Protein AF-X1JW24-F1 (afdb_monomer)

Secondary structure (DSSP, 8-state):
--HHHHTT-SEEEEE--SSPPPHHHHHHHHHHHHTT-EEEEE---GGGS-HHHHHHHHHHTT--EEEEEEEEEEEEE-SSSEEEE-EEE------GGGTT---EEESEEEEEEE-TTEEEEEEETTEEEEEEE-TTGGGT-----SSTTPPP------BTTB--HHHHHHHHHHHHHTS--SEEEE----SSSS--HHHHHHHHHHHTTTPEEEE---S-TTSTT----

Organism: NCBI:txid412755

pLDDT: mean 78.78, std 12.73, range [40.12, 95.06]

Mean predicted aligned error: 13.14 Å

Foldseek 3Di:
DDLVVLVVDQEDEAEQCQDADDPRRLVSVLVSVVVNRYYHYDFFQVVSHPQVRVQVSCVSNVQQKHWDNAKDWDWDDPPVGTDTDKDKDQDWDCAQQCPVPRMDIDGMGTFMDGDDQKAQTDDDPNTRPDIDHDPCVVPPDGDDDVPGPDYDDDQDQDDPVDGDPVSVLVSLCCCVPPVVAQEAEEEFDAQALDDDPSNVVSVCVRVVVNRHYHYDQDDQDDDPSGHGD

Radius of gyration: 18.33 Å; Cα contacts (8 Å, |Δi|>4): 383; chains: 1; bounding box: 41×47×50 Å

Structure (mmCIF, N/CA/C/O backbone):
data_AF-X1JW24-F1
#
_entry.id   AF-X1JW24-F1
#
loop_
_atom_site.group_PDB
_atom_site.id
_atom_site.type_symbol
_atom_site.label_atom_id
_atom_site.label_alt_id
_atom_site.label_comp_id
_atom_site.label_asym_id
_atom_site.label_entity_id
_atom_site.label_seq_id
_atom_site.pdbx_PDB_ins_code
_atom_site.Cartn_x
_atom_site.Cartn_y
_atom_site.Cartn_z
_atom_site.occupancy
_atom_site.B_iso_or_equiv
_atom_site.auth_seq_id
_atom_site.auth_comp_id
_atom_site.auth_asym_id
_atom_site.auth_atom_id
_atom_site.pdbx_PDB_model_num
ATOM 1 N N . MET A 1 1 ? 1.926 16.631 9.689 1.00 58.41 1 MET A N 1
ATOM 2 C CA . MET A 1 1 ? 0.539 16.220 10.063 1.00 58.41 1 MET A CA 1
ATOM 3 C C . MET A 1 1 ? 0.278 16.507 11.551 1.00 58.41 1 MET A C 1
ATOM 5 O O . MET A 1 1 ? 1.236 16.403 12.300 1.00 58.41 1 MET A O 1
ATOM 9 N N . THR A 1 2 ? -0.927 16.905 11.999 1.00 65.69 2 THR A N 1
ATOM 10 C CA . THR A 1 2 ? -1.212 17.270 13.416 1.00 65.69 2 THR A CA 1
ATOM 11 C C . THR A 1 2 ? -1.969 16.174 14.177 1.00 65.69 2 THR A C 1
ATOM 13 O O . THR A 1 2 ? -2.782 15.466 13.587 1.00 65.69 2 THR A O 1
ATOM 16 N N . GLU A 1 3 ? -1.746 16.068 15.489 1.00 62.19 3 GLU A N 1
ATOM 17 C CA . GLU A 1 3 ? -2.383 15.079 16.381 1.00 62.19 3 GLU A CA 1
ATOM 18 C C . GLU A 1 3 ? -3.922 15.148 16.364 1.00 62.19 3 GLU A C 1
ATOM 20 O O . GLU A 1 3 ? -4.590 14.127 16.233 1.00 62.19 3 GLU A O 1
ATOM 25 N N . GLU A 1 4 ? -4.494 16.358 16.378 1.00 57.34 4 GLU A N 1
ATOM 26 C CA . GLU A 1 4 ? -5.951 16.569 16.333 1.00 57.34 4 GLU A CA 1
ATOM 27 C C . GLU A 1 4 ? -6.597 16.014 15.054 1.00 57.34 4 GLU A C 1
ATOM 29 O O . GLU A 1 4 ? -7.729 15.535 15.082 1.00 57.34 4 GLU A O 1
ATOM 34 N N . ARG A 1 5 ? -5.870 16.044 13.929 1.00 56.88 5 ARG A N 1
ATOM 35 C CA . ARG A 1 5 ? -6.343 15.437 12.680 1.00 56.88 5 ARG A CA 1
ATOM 36 C C . ARG A 1 5 ? -6.221 13.920 12.727 1.00 56.88 5 ARG A C 1
ATOM 38 O O . ARG A 1 5 ? -7.128 13.244 12.269 1.00 56.88 5 ARG A O 1
ATOM 45 N N . LEU A 1 6 ? -5.136 13.391 13.288 1.00 53.50 6 LEU A N 1
ATOM 46 C CA . LEU A 1 6 ? -4.893 11.949 13.377 1.00 53.50 6 LEU A CA 1
ATOM 47 C C . LEU A 1 6 ? -5.912 11.221 14.252 1.00 53.50 6 LEU A C 1
ATOM 49 O O . LEU A 1 6 ? -6.362 10.143 13.881 1.00 53.50 6 LEU A O 1
ATOM 53 N N . ALA A 1 7 ? -6.338 11.835 15.356 1.00 62.06 7 ALA A N 1
ATOM 54 C CA . ALA A 1 7 ? -7.340 11.264 16.255 1.00 62.06 7 ALA A CA 1
ATOM 55 C C . ALA A 1 7 ? -8.713 11.011 15.594 1.00 62.06 7 ALA A C 1
ATOM 57 O O . ALA A 1 7 ? -9.556 10.336 16.177 1.00 62.06 7 ALA A O 1
ATOM 58 N N . GLN A 1 8 ? -8.958 11.557 14.397 1.00 62.19 8 GLN A N 1
ATOM 59 C CA . GLN A 1 8 ? -10.200 11.362 13.644 1.00 62.19 8 GLN A CA 1
ATOM 60 C C . GLN A 1 8 ? -10.155 10.158 12.692 1.00 62.19 8 GLN A C 1
ATOM 62 O O . GLN A 1 8 ? -11.170 9.862 12.065 1.00 62.19 8 GLN A O 1
ATOM 67 N N . TYR A 1 9 ? -9.004 9.493 12.543 1.00 58.16 9 TYR A N 1
ATOM 68 C CA . TYR A 1 9 ? -8.805 8.436 11.552 1.00 58.16 9 TYR A CA 1
ATOM 69 C C . TYR A 1 9 ? -8.467 7.095 12.199 1.00 58.16 9 TYR A C 1
ATOM 71 O O . TYR A 1 9 ? -7.570 6.999 13.029 1.00 58.16 9 TYR A O 1
ATOM 79 N N . ASP A 1 10 ? -9.105 6.021 11.741 1.00 57.56 10 ASP A N 1
ATOM 80 C CA . ASP A 1 10 ? -8.791 4.666 12.208 1.00 57.56 10 ASP A CA 1
ATOM 81 C C . ASP A 1 10 ? -7.524 4.085 11.544 1.00 57.56 10 ASP A C 1
ATOM 83 O O . ASP A 1 10 ? -6.892 3.184 12.105 1.00 57.56 10 ASP A O 1
ATOM 87 N N . LEU A 1 11 ? -7.170 4.584 10.344 1.00 70.00 11 LEU A N 1
ATOM 88 C CA . LEU A 1 11 ? -6.002 4.183 9.546 1.00 70.00 11 LEU A CA 1
ATOM 89 C C . LEU A 1 11 ? -5.223 5.409 9.080 1.00 70.00 11 LEU A C 1
ATOM 91 O O . LEU A 1 11 ? -5.793 6.305 8.454 1.00 70.00 11 LEU A O 1
ATOM 95 N N . VAL A 1 12 ? -3.906 5.367 9.230 1.00 72.38 12 VAL A N 1
ATOM 96 C CA . VAL A 1 12 ? -2.991 6.204 8.455 1.00 72.38 12 VAL A CA 1
ATOM 97 C C . VAL A 1 12 ? -2.281 5.329 7.438 1.00 72.38 12 VAL A C 1
ATOM 99 O O . VAL A 1 12 ? -1.644 4.334 7.783 1.00 72.38 12 VAL A O 1
ATOM 102 N N . VAL A 1 13 ? -2.381 5.714 6.168 1.00 78.38 13 VAL A N 1
ATOM 103 C CA . VAL A 1 13 ? -1.674 5.033 5.087 1.00 78.38 13 VAL A CA 1
ATOM 104 C C . VAL A 1 13 ? -0.393 5.802 4.778 1.00 78.38 13 VAL A C 1
ATOM 106 O O . VAL A 1 13 ? -0.439 6.938 4.314 1.00 78.38 13 VAL A O 1
ATOM 109 N N . LEU A 1 14 ? 0.750 5.183 5.056 1.00 79.56 14 LEU A N 1
ATOM 110 C CA . LEU A 1 14 ? 2.073 5.699 4.734 1.00 79.56 14 LEU A CA 1
ATOM 111 C C . LEU A 1 14 ? 2.433 5.202 3.335 1.00 79.56 14 LEU A C 1
ATOM 113 O O . LEU A 1 14 ? 2.653 4.008 3.132 1.00 79.56 14 LEU A O 1
ATOM 117 N N . GLN A 1 15 ? 2.467 6.101 2.359 1.00 68.06 15 GLN A N 1
ATOM 118 C CA . GLN A 1 15 ? 2.794 5.740 0.983 1.00 68.06 15 GLN A CA 1
ATOM 119 C C . GLN A 1 15 ? 3.960 6.569 0.482 1.00 68.06 15 GLN A C 1
ATOM 121 O O . GLN A 1 15 ? 3.946 7.791 0.604 1.00 68.06 15 GLN A O 1
ATOM 126 N N . ASN A 1 16 ? 4.945 5.872 -0.079 1.00 65.94 16 ASN A N 1
ATOM 127 C CA . ASN A 1 16 ? 6.057 6.422 -0.846 1.00 65.94 16 ASN A CA 1
ATOM 128 C C . ASN A 1 16 ? 6.617 7.775 -0.346 1.00 65.94 16 ASN A C 1
ATOM 130 O O . ASN A 1 16 ? 6.578 8.757 -1.089 1.00 65.94 16 ASN A O 1
ATOM 134 N N . PRO A 1 17 ? 7.099 7.891 0.908 1.00 63.84 17 PRO A N 1
ATOM 135 C CA . PRO A 1 17 ? 7.685 9.142 1.358 1.00 63.84 17 PRO A CA 1
ATOM 136 C C . PRO A 1 17 ? 9.024 9.355 0.642 1.00 63.84 17 PRO A C 1
ATOM 138 O O . PRO A 1 17 ? 10.026 8.700 0.929 1.00 63.84 17 PRO A O 1
ATOM 141 N N . ILE A 1 18 ? 9.012 10.282 -0.315 1.00 63.66 18 ILE A N 1
ATOM 142 C CA . ILE A 1 18 ? 10.200 10.738 -1.052 1.00 63.66 18 ILE A CA 1
ATOM 143 C C . ILE A 1 18 ? 10.971 11.778 -0.218 1.00 63.66 18 ILE A C 1
ATOM 145 O O . ILE A 1 18 ? 12.179 11.949 -0.368 1.00 63.66 18 ILE A O 1
ATOM 149 N N . LEU A 1 19 ? 10.275 12.459 0.699 1.00 70.31 19 LEU A N 1
ATOM 150 C CA . LEU A 1 19 ? 10.849 13.392 1.664 1.00 70.31 19 LEU A CA 1
ATOM 151 C C . LEU A 1 19 ? 10.795 12.802 3.078 1.00 70.31 19 LEU A C 1
ATOM 153 O O . LEU A 1 19 ? 9.830 12.107 3.403 1.00 70.31 19 LEU A O 1
ATOM 157 N N . PRO A 1 20 ? 11.796 13.096 3.926 1.00 80.44 20 PRO A N 1
ATOM 158 C CA . PRO A 1 20 ? 11.809 12.615 5.297 1.00 80.44 20 PRO A CA 1
ATOM 159 C C . PRO A 1 20 ? 10.694 13.273 6.117 1.00 80.44 20 PRO A C 1
ATOM 161 O O . PRO A 1 20 ? 10.476 14.485 6.031 1.00 80.44 20 PRO A O 1
ATOM 164 N N . TYR A 1 21 ? 10.028 12.488 6.960 1.00 83.94 21 TYR A N 1
ATOM 165 C CA . TYR A 1 21 ? 9.152 13.016 7.995 1.00 83.94 21 TYR A CA 1
ATOM 166 C C . TYR A 1 21 ? 9.977 13.799 9.012 1.00 83.94 21 TYR A C 1
ATOM 168 O O . TYR A 1 21 ? 11.085 13.414 9.397 1.00 83.94 21 TYR A O 1
ATOM 176 N N . ASN A 1 22 ? 9.416 14.909 9.475 1.00 84.44 22 ASN A N 1
ATOM 177 C CA . ASN A 1 22 ? 10.070 15.718 10.494 1.00 84.44 22 ASN A CA 1
ATOM 178 C C . ASN A 1 22 ? 9.828 15.148 11.913 1.00 84.44 22 ASN A C 1
ATOM 180 O O . ASN A 1 22 ? 8.913 14.346 12.121 1.00 84.44 22 ASN A O 1
ATOM 184 N N . PRO A 1 23 ? 10.581 15.597 12.936 1.00 87.12 23 PRO A N 1
ATOM 185 C CA . PRO A 1 23 ? 10.434 15.082 14.300 1.00 87.12 23 PRO A CA 1
ATOM 186 C C . PRO A 1 23 ? 9.034 15.251 14.910 1.00 87.12 23 PRO A C 1
ATOM 188 O O . PRO A 1 23 ? 8.631 14.467 15.767 1.00 87.12 23 PRO A O 1
ATOM 191 N N . LEU A 1 24 ? 8.269 16.269 14.500 1.00 82.75 24 LEU A N 1
ATOM 192 C CA . LEU A 1 24 ? 6.891 16.439 14.967 1.00 82.75 24 LEU A CA 1
ATOM 193 C C . LEU A 1 24 ? 5.972 15.367 14.366 1.00 82.75 24 LEU A C 1
ATOM 195 O O . LEU A 1 24 ? 5.087 14.865 15.050 1.00 82.75 24 LEU A O 1
ATOM 199 N N . GLU A 1 25 ? 6.193 14.985 13.111 1.00 84.44 25 GLU A N 1
ATOM 200 C CA . GLU A 1 25 ? 5.448 13.908 12.454 1.00 84.44 25 GLU A CA 1
ATOM 201 C C . GLU A 1 25 ? 5.754 12.545 13.062 1.00 84.44 25 GLU A C 1
ATOM 203 O O . GLU A 1 25 ? 4.817 11.791 13.309 1.00 84.44 25 GLU A O 1
ATOM 208 N N . PHE A 1 26 ? 7.017 12.279 13.403 1.00 86.00 26 PHE A N 1
ATOM 209 C CA . PHE A 1 26 ? 7.409 11.096 14.175 1.00 86.00 26 PHE A CA 1
ATOM 210 C C . PHE A 1 26 ? 6.633 10.998 15.493 1.00 86.00 26 PHE A C 1
ATOM 212 O O . PHE A 1 26 ? 5.999 9.981 15.766 1.00 86.00 26 PHE A O 1
ATOM 219 N N . ASN A 1 27 ? 6.628 12.075 16.287 1.00 86.38 27 ASN A N 1
ATOM 220 C CA . ASN A 1 27 ? 5.904 12.112 17.560 1.00 86.38 27 ASN A CA 1
ATOM 221 C C . ASN A 1 27 ? 4.395 11.913 17.372 1.00 86.38 27 ASN A C 1
ATOM 223 O O . ASN A 1 27 ? 3.779 11.141 18.100 1.00 86.38 27 ASN A O 1
ATOM 227 N N . ASN A 1 28 ? 3.801 12.569 16.375 1.00 84.19 28 ASN A N 1
ATOM 228 C CA . ASN A 1 28 ? 2.365 12.471 16.129 1.00 84.19 28 ASN A CA 1
ATOM 229 C C . ASN A 1 28 ? 1.953 11.069 15.661 1.00 84.19 28 ASN A C 1
ATOM 231 O O . ASN A 1 28 ? 0.919 10.571 16.096 1.00 84.19 28 ASN A O 1
ATOM 235 N N . LEU A 1 29 ? 2.753 10.420 14.809 1.00 85.31 29 LEU A N 1
ATOM 236 C CA . LEU A 1 29 ? 2.505 9.048 14.357 1.00 85.31 29 LEU A CA 1
ATOM 237 C C . LEU A 1 29 ? 2.708 8.031 15.481 1.00 85.31 29 LEU A C 1
ATOM 239 O O . LEU A 1 29 ? 1.911 7.104 15.603 1.00 85.31 29 LEU A O 1
ATOM 243 N N . LYS A 1 30 ? 3.720 8.232 16.333 1.00 85.56 30 LYS A N 1
ATOM 244 C CA . LYS A 1 30 ? 3.935 7.409 17.525 1.00 85.56 30 LYS A CA 1
ATOM 245 C C . LYS A 1 30 ? 2.764 7.523 18.496 1.00 85.56 30 LYS A C 1
ATOM 247 O O . LYS A 1 30 ? 2.167 6.506 18.823 1.00 85.56 30 LYS A O 1
ATOM 252 N N . ASN A 1 31 ? 2.373 8.742 18.876 1.00 83.12 31 ASN A N 1
ATOM 253 C CA . ASN A 1 31 ? 1.211 8.963 19.739 1.00 83.12 31 ASN A CA 1
ATOM 254 C C . ASN A 1 31 ? -0.053 8.346 19.135 1.00 83.12 31 ASN A C 1
ATOM 256 O O . ASN A 1 31 ? -0.822 7.699 19.836 1.00 83.12 31 ASN A O 1
ATOM 260 N N . TYR A 1 32 ? -0.278 8.540 17.836 1.00 80.38 32 TYR A N 1
ATOM 261 C CA . TYR A 1 32 ? -1.416 7.959 17.134 1.00 80.38 32 TYR A CA 1
ATOM 262 C C . TYR A 1 32 ? -1.442 6.427 17.244 1.00 80.38 32 TYR A C 1
ATOM 264 O O . TYR A 1 32 ? -2.466 5.857 17.620 1.00 80.38 32 TYR A O 1
ATOM 272 N N . PHE A 1 33 ? -0.311 5.776 16.971 1.00 81.12 33 PHE A N 1
ATOM 273 C CA . PHE A 1 33 ? -0.179 4.324 17.036 1.00 81.12 33 PHE A CA 1
ATOM 274 C C . PHE A 1 33 ? -0.326 3.785 18.469 1.00 81.12 33 PHE A C 1
ATOM 276 O O . PHE A 1 33 ? -1.102 2.862 18.704 1.00 81.12 33 PHE A O 1
ATOM 283 N N . GLU A 1 34 ? 0.332 4.411 19.451 1.00 81.44 34 GLU A N 1
ATOM 284 C CA . GLU A 1 34 ? 0.250 4.034 20.873 1.00 81.44 34 GLU A CA 1
ATOM 285 C C . GLU A 1 34 ? -1.163 4.211 21.458 1.00 81.44 34 GLU A C 1
ATOM 287 O O . GLU A 1 34 ? -1.538 3.516 22.399 1.00 81.44 34 GLU A O 1
ATOM 292 N N . ASN A 1 35 ? -1.979 5.100 20.882 1.00 78.00 35 ASN A N 1
ATOM 293 C CA . ASN A 1 35 ? -3.387 5.269 21.249 1.00 78.00 35 ASN A CA 1
ATOM 294 C C . ASN A 1 35 ? -4.343 4.339 20.470 1.00 78.00 35 ASN A C 1
ATOM 296 O O . ASN A 1 35 ? -5.560 4.526 20.522 1.00 78.00 35 ASN A O 1
ATOM 300 N N . GLY A 1 36 ? -3.819 3.326 19.772 1.00 73.25 36 GLY A N 1
ATOM 301 C CA . GLY A 1 36 ? -4.603 2.298 19.080 1.00 73.25 36 GLY A CA 1
ATOM 302 C C . GLY A 1 36 ? -4.937 2.608 17.619 1.00 73.25 36 GLY A C 1
ATOM 303 O O . GLY A 1 36 ? -5.735 1.890 17.014 1.00 73.25 36 GLY A O 1
ATOM 304 N N . GLY A 1 37 ? -4.350 3.661 17.049 1.00 72.12 37 GLY A N 1
ATOM 305 C CA . GLY A 1 37 ? -4.422 3.946 15.620 1.00 72.12 37 GLY A CA 1
ATOM 306 C C . GLY A 1 37 ? -3.653 2.916 14.788 1.00 72.12 37 GLY A C 1
ATOM 307 O O . GLY A 1 37 ? -2.647 2.366 15.234 1.00 72.12 37 GLY A O 1
ATOM 308 N N . ASN A 1 38 ? -4.102 2.655 13.558 1.00 77.62 38 ASN A N 1
ATOM 309 C CA . ASN A 1 38 ? -3.476 1.656 12.688 1.00 77.62 38 ASN A CA 1
ATOM 310 C C . ASN A 1 38 ? -2.614 2.317 11.614 1.00 77.62 38 ASN A C 1
ATOM 312 O O . ASN A 1 38 ? -2.994 3.336 11.036 1.00 77.62 38 ASN A O 1
ATOM 316 N N . LEU A 1 39 ? -1.480 1.699 11.286 1.00 81.31 39 LEU A N 1
ATOM 317 C CA . LEU A 1 39 ? -0.613 2.125 10.189 1.00 81.31 39 LEU A CA 1
ATOM 318 C C . LEU A 1 39 ? -0.645 1.085 9.066 1.00 81.31 39 LEU A C 1
ATOM 320 O O . LEU A 1 39 ? -0.461 -0.105 9.311 1.00 81.31 39 LEU A O 1
ATOM 324 N N . LEU A 1 40 ? -0.840 1.536 7.827 1.00 83.44 40 LEU A N 1
ATOM 325 C CA . LEU A 1 40 ? -0.632 0.728 6.625 1.00 83.44 40 LEU A CA 1
ATOM 326 C C . LEU A 1 40 ? 0.481 1.357 5.800 1.00 83.44 40 LEU A C 1
ATOM 328 O O . LEU A 1 40 ? 0.311 2.447 5.264 1.00 83.44 40 LEU A O 1
ATOM 332 N N . PHE A 1 41 ? 1.604 0.662 5.668 1.00 85.12 41 PHE A N 1
ATOM 333 C CA . PHE A 1 41 ? 2.663 1.075 4.760 1.00 85.12 41 PHE A CA 1
ATOM 334 C C . PHE A 1 41 ? 2.514 0.370 3.412 1.00 85.12 41 PHE A C 1
ATOM 336 O O . PHE A 1 41 ? 2.486 -0.860 3.360 1.00 85.12 41 PHE A O 1
ATOM 343 N N . LEU A 1 42 ? 2.443 1.144 2.327 1.00 82.06 42 LEU A N 1
ATOM 344 C CA . LEU A 1 42 ? 2.528 0.615 0.966 1.00 82.06 42 LEU A CA 1
ATOM 345 C C . LEU A 1 42 ? 3.885 0.992 0.375 1.00 82.06 42 LEU A C 1
ATOM 347 O O . LEU A 1 42 ? 4.131 2.147 0.017 1.00 82.06 42 LEU A O 1
ATOM 351 N N . GLY A 1 43 ? 4.768 -0.002 0.315 1.00 76.75 43 GLY A N 1
ATOM 352 C CA . GLY A 1 43 ? 6.107 0.140 -0.236 1.00 76.75 43 GLY A CA 1
ATOM 353 C C . GLY A 1 43 ? 6.134 0.082 -1.760 1.00 76.75 43 GLY A C 1
ATOM 354 O O . GLY A 1 43 ? 5.269 -0.507 -2.404 1.00 76.75 43 GLY A O 1
ATOM 355 N N . THR A 1 44 ? 7.185 0.666 -2.319 1.00 83.69 44 THR A N 1
ATOM 356 C CA . THR A 1 44 ? 7.596 0.522 -3.720 1.00 83.69 44 THR A CA 1
ATOM 357 C C . THR A 1 44 ? 9.066 0.080 -3.743 1.00 83.69 44 THR A C 1
ATOM 359 O O . THR A 1 44 ? 9.583 -0.409 -2.731 1.00 83.69 44 THR A O 1
ATOM 362 N N . ARG A 1 45 ? 9.744 0.217 -4.883 1.00 84.50 45 ARG A N 1
ATOM 363 C CA . ARG A 1 45 ? 11.185 -0.001 -5.003 1.00 84.50 45 ARG A CA 1
ATOM 364 C C . ARG A 1 45 ? 11.940 0.868 -4.006 1.00 84.50 45 ARG A C 1
ATOM 366 O O . ARG A 1 45 ? 11.600 2.033 -3.812 1.00 84.50 45 ARG A O 1
ATOM 373 N N . TYR A 1 46 ? 12.989 0.323 -3.404 1.00 86.62 46 TYR A N 1
ATOM 374 C CA . TYR A 1 46 ? 13.716 1.030 -2.350 1.00 86.62 46 TYR A CA 1
ATOM 375 C C . TYR A 1 46 ? 14.351 2.342 -2.849 1.00 86.62 46 TYR A C 1
ATOM 377 O O . TYR A 1 46 ? 14.489 3.283 -2.079 1.00 86.62 46 TYR A O 1
ATOM 385 N N . GLN A 1 47 ? 14.690 2.434 -4.140 1.00 86.31 47 GLN A N 1
ATOM 386 C CA . GLN A 1 47 ? 15.264 3.641 -4.744 1.00 86.31 47 GLN A CA 1
ATOM 387 C C . GLN A 1 47 ? 14.284 4.817 -4.803 1.00 86.31 47 GLN A C 1
ATOM 389 O O . GLN A 1 47 ? 14.720 5.962 -4.879 1.00 86.31 47 GLN A O 1
ATOM 394 N N . ASP A 1 48 ? 12.981 4.535 -4.785 1.00 81.12 48 ASP A N 1
ATOM 395 C CA . ASP A 1 48 ? 11.934 5.555 -4.835 1.00 81.12 48 ASP A CA 1
ATOM 396 C C . ASP A 1 48 ? 11.529 6.016 -3.415 1.00 81.12 48 ASP A C 1
ATOM 398 O O . ASP A 1 48 ? 10.737 6.943 -3.265 1.00 81.12 48 ASP A O 1
ATOM 402 N N . LEU A 1 49 ? 12.095 5.395 -2.369 1.00 80.56 49 LEU A N 1
ATOM 403 C CA . LEU A 1 49 ? 11.772 5.623 -0.961 1.00 80.56 49 LEU A CA 1
ATOM 404 C C . LEU A 1 49 ? 12.906 6.339 -0.215 1.00 80.56 49 LEU A C 1
ATOM 406 O O . LEU A 1 49 ? 14.086 6.049 -0.406 1.00 80.56 49 LEU A O 1
ATOM 410 N N . CYS A 1 50 ? 12.555 7.175 0.766 1.00 86.25 50 CYS A N 1
ATOM 411 C CA . CYS A 1 50 ? 13.489 7.614 1.805 1.00 86.25 50 CYS A CA 1
ATOM 412 C C . CYS A 1 50 ? 13.666 6.508 2.869 1.00 86.25 50 CYS A C 1
ATOM 414 O O . CYS A 1 50 ? 13.224 6.645 4.010 1.00 86.25 50 CYS A O 1
ATOM 416 N N . VAL A 1 51 ? 14.271 5.377 2.473 1.00 89.81 51 VAL A N 1
ATOM 417 C CA . VAL A 1 51 ? 14.361 4.133 3.271 1.00 89.81 51 VAL A CA 1
ATOM 418 C C . VAL A 1 51 ? 14.899 4.375 4.679 1.00 89.81 51 VAL A C 1
ATOM 420 O O . VAL A 1 51 ? 14.322 3.878 5.643 1.00 89.81 51 VAL A O 1
ATOM 423 N N . GLU A 1 52 ? 15.964 5.169 4.810 1.00 91.25 52 GLU A N 1
ATOM 424 C CA . GLU A 1 52 ? 16.576 5.492 6.104 1.00 91.25 52 GLU A CA 1
ATOM 425 C C . GLU A 1 52 ? 15.569 6.143 7.059 1.00 91.25 52 GLU A C 1
ATOM 427 O O . GLU A 1 52 ? 15.400 5.677 8.182 1.00 91.25 52 GLU A O 1
ATOM 432 N N . ASN A 1 53 ? 14.831 7.157 6.600 1.00 90.94 53 ASN A N 1
ATOM 433 C CA . ASN A 1 53 ? 13.875 7.869 7.442 1.00 90.94 53 ASN A CA 1
ATOM 434 C C . ASN A 1 53 ? 12.629 7.029 7.773 1.00 90.94 53 ASN A C 1
ATOM 436 O O . ASN A 1 53 ? 12.098 7.130 8.877 1.00 90.94 53 ASN A O 1
ATOM 440 N N . ILE A 1 54 ? 12.175 6.164 6.857 1.00 90.06 54 ILE A N 1
ATOM 441 C CA . ILE A 1 54 ? 11.077 5.228 7.151 1.00 90.06 54 ILE A CA 1
ATOM 442 C C . ILE A 1 54 ? 11.518 4.196 8.188 1.00 90.06 54 ILE A C 1
ATOM 444 O O . ILE A 1 54 ? 10.779 3.917 9.127 1.00 90.06 54 ILE A O 1
ATOM 448 N N . ASN A 1 55 ? 12.721 3.641 8.045 1.00 93.25 55 ASN A N 1
ATOM 449 C CA . ASN A 1 55 ? 13.259 2.690 9.011 1.00 93.25 55 ASN A CA 1
ATOM 450 C C . ASN A 1 55 ? 13.503 3.352 10.373 1.00 93.25 55 ASN A C 1
ATOM 452 O O . ASN A 1 55 ? 13.254 2.728 11.402 1.00 93.25 55 ASN A O 1
ATOM 456 N N . GLU A 1 56 ? 13.912 4.622 10.396 1.00 93.50 56 GLU A N 1
ATOM 457 C CA . GLU A 1 56 ? 13.993 5.418 11.621 1.00 93.50 56 GLU A CA 1
ATOM 458 C C . GLU A 1 56 ? 12.610 5.557 12.276 1.00 93.50 56 GLU A C 1
ATOM 460 O O . GLU A 1 56 ? 12.483 5.327 13.475 1.00 93.50 56 GLU A O 1
ATOM 465 N N . LEU A 1 57 ? 11.554 5.839 11.502 1.00 90.19 57 LEU A N 1
ATOM 466 C CA . LEU A 1 57 ? 10.174 5.886 11.998 1.00 90.19 57 LEU A CA 1
ATOM 467 C C . LEU A 1 57 ? 9.702 4.523 12.525 1.00 90.19 57 LEU A C 1
ATOM 469 O O . LEU A 1 57 ? 9.128 4.449 13.609 1.00 90.19 57 LEU A O 1
ATOM 473 N N . PHE A 1 58 ? 9.939 3.441 11.780 1.00 91.69 58 PHE A N 1
ATOM 474 C CA . PHE A 1 58 ? 9.542 2.088 12.179 1.00 91.69 58 PHE A CA 1
ATOM 475 C C . PHE A 1 58 ? 10.254 1.648 13.456 1.00 91.69 58 PHE A C 1
ATOM 477 O O . PHE A 1 58 ? 9.627 1.039 14.321 1.00 91.69 58 PHE A O 1
ATOM 484 N N . SER A 1 59 ? 11.531 2.008 13.601 1.00 90.75 59 SER A N 1
ATOM 485 C CA . SER A 1 59 ? 12.277 1.808 14.840 1.00 90.75 59 SER A CA 1
ATOM 486 C C . SER A 1 59 ? 11.762 2.702 15.965 1.00 90.75 59 SER A C 1
ATOM 488 O O . SER A 1 59 ? 11.714 2.254 17.098 1.00 90.75 59 SER A O 1
ATOM 490 N N . TYR A 1 60 ? 11.373 3.947 15.685 1.00 89.88 60 TYR A N 1
ATOM 491 C CA . TYR A 1 60 ? 10.864 4.880 16.694 1.00 89.88 60 TYR A CA 1
ATOM 492 C C . TYR A 1 60 ? 9.504 4.457 17.277 1.00 89.88 60 TYR A C 1
ATOM 494 O O . TYR A 1 60 ? 9.165 4.831 18.401 1.00 89.88 60 TYR A O 1
ATOM 502 N N . ILE A 1 61 ? 8.729 3.689 16.506 1.00 88.81 61 ILE A N 1
ATOM 503 C CA . ILE A 1 61 ? 7.423 3.124 16.882 1.00 88.81 61 ILE A CA 1
ATOM 504 C C . ILE A 1 61 ? 7.559 1.648 17.338 1.00 88.81 61 ILE A C 1
ATOM 506 O O . ILE A 1 61 ? 6.566 0.999 17.649 1.00 88.81 61 ILE A O 1
ATOM 510 N N . ASP A 1 62 ? 8.783 1.109 17.412 1.00 87.88 62 ASP A N 1
ATOM 511 C CA . ASP A 1 62 ? 9.076 -0.273 17.830 1.00 87.88 62 ASP A CA 1
ATOM 512 C C . ASP A 1 62 ? 8.315 -1.348 17.020 1.00 87.88 62 ASP A C 1
ATOM 514 O O . ASP A 1 62 ? 7.897 -2.380 17.550 1.00 87.88 62 ASP A O 1
ATOM 518 N N . LEU A 1 63 ? 8.143 -1.128 15.708 1.00 87.19 63 LEU A N 1
ATOM 519 C CA . LEU A 1 63 ? 7.417 -2.050 14.819 1.00 87.19 63 LEU A CA 1
ATOM 520 C C . LEU A 1 63 ? 8.189 -3.336 14.503 1.00 87.19 63 LEU A C 1
ATOM 522 O O . LEU A 1 63 ? 7.617 -4.252 13.916 1.00 87.19 63 LEU A O 1
ATOM 526 N N . ASN A 1 64 ? 9.487 -3.402 14.824 1.00 88.56 64 ASN A N 1
ATOM 527 C CA . ASN A 1 64 ? 10.354 -4.552 14.541 1.00 88.56 64 ASN A CA 1
ATOM 528 C C . ASN A 1 64 ? 10.323 -5.026 13.070 1.00 88.56 64 ASN A C 1
ATOM 530 O O . ASN A 1 64 ? 10.583 -6.190 12.760 1.00 88.56 64 ASN A O 1
ATOM 534 N N . ILE A 1 65 ? 10.027 -4.102 12.153 1.00 93.56 65 ILE A N 1
ATOM 535 C CA . ILE A 1 65 ? 10.022 -4.292 10.702 1.00 93.56 65 ILE A CA 1
ATOM 536 C C . ILE A 1 65 ? 11.023 -3.309 10.100 1.00 93.56 65 ILE A C 1
ATOM 538 O O . ILE A 1 65 ? 11.120 -2.158 10.524 1.00 93.56 65 ILE A O 1
ATOM 542 N N . THR A 1 66 ? 11.767 -3.752 9.094 1.00 95.06 66 THR A N 1
ATOM 543 C CA . THR A 1 66 ? 12.734 -2.926 8.366 1.00 95.06 66 THR A CA 1
ATOM 544 C C . THR A 1 66 ? 12.559 -3.136 6.870 1.00 95.06 66 THR A C 1
ATOM 546 O O . THR A 1 66 ? 12.375 -4.262 6.414 1.00 95.06 66 THR A O 1
ATOM 549 N N . ILE A 1 67 ? 12.614 -2.052 6.104 1.00 94.38 67 ILE A N 1
ATOM 550 C CA . ILE A 1 67 ? 12.659 -2.077 4.644 1.00 94.38 67 ILE 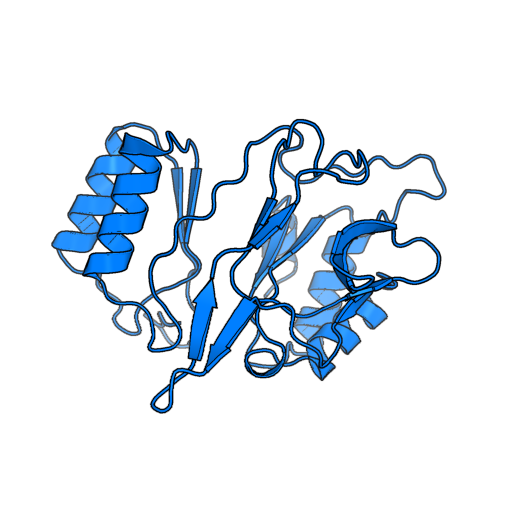A CA 1
ATOM 551 C C . ILE A 1 67 ? 14.110 -2.276 4.221 1.00 94.38 67 ILE A C 1
ATOM 553 O O . ILE A 1 67 ? 14.990 -1.516 4.633 1.00 94.38 67 ILE A O 1
ATOM 557 N N . ASN A 1 68 ? 14.357 -3.285 3.393 1.00 95.00 68 ASN A N 1
ATOM 558 C CA . ASN A 1 68 ? 15.681 -3.571 2.866 1.00 95.00 68 ASN A CA 1
ATOM 559 C C . ASN A 1 68 ? 15.937 -2.757 1.589 1.00 95.00 68 ASN A C 1
ATOM 561 O O . ASN A 1 68 ? 15.026 -2.512 0.794 1.00 95.00 68 ASN A O 1
ATOM 565 N N . GLU A 1 69 ? 17.202 -2.426 1.329 1.00 94.38 69 GLU A N 1
ATOM 566 C CA . GLU A 1 69 ? 17.656 -1.899 0.032 1.00 94.38 69 GLU A CA 1
ATOM 567 C C . GLU A 1 69 ? 17.755 -3.014 -1.026 1.00 94.38 69 GLU A C 1
ATOM 569 O O . GLU A 1 69 ? 18.773 -3.221 -1.684 1.00 94.38 69 GLU A O 1
ATOM 574 N N . GLU A 1 70 ? 16.682 -3.790 -1.156 1.00 93.62 70 GLU A N 1
ATOM 575 C CA . GLU A 1 70 ? 16.559 -4.898 -2.087 1.00 93.62 70 GLU A CA 1
ATOM 576 C C . GLU A 1 70 ? 15.149 -4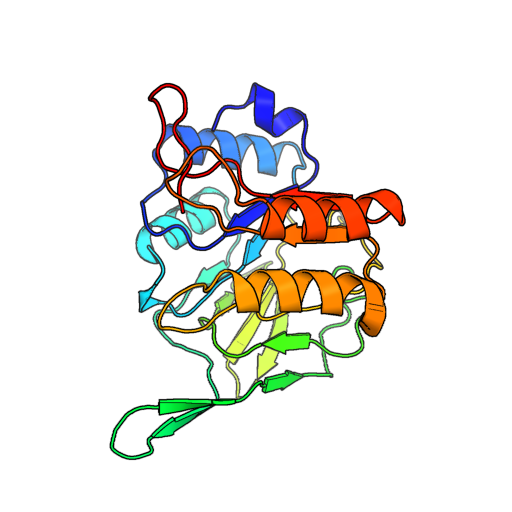.899 -2.678 1.00 93.62 70 GLU A C 1
ATOM 578 O O . GLU A 1 70 ? 14.155 -4.880 -1.954 1.00 93.62 70 GLU A O 1
ATOM 583 N N . ASN A 1 71 ? 15.056 -4.946 -4.009 1.00 90.69 71 ASN A N 1
ATOM 584 C CA . ASN A 1 71 ? 13.772 -5.012 -4.695 1.00 90.69 71 ASN A CA 1
ATOM 585 C C . ASN A 1 71 ? 13.263 -6.453 -4.833 1.00 90.69 71 ASN A C 1
ATOM 587 O O . ASN A 1 71 ? 14.025 -7.411 -5.004 1.00 90.69 71 ASN A O 1
ATOM 591 N N . VAL A 1 72 ? 11.939 -6.577 -4.847 1.00 88.19 72 VAL A N 1
ATOM 592 C CA . VAL A 1 72 ? 11.204 -7.752 -5.306 1.00 88.19 72 VAL A CA 1
ATOM 593 C C . VAL A 1 72 ? 10.411 -7.376 -6.556 1.00 88.19 72 VAL A C 1
ATOM 595 O O . VAL A 1 72 ? 9.388 -6.698 -6.498 1.00 88.19 72 VAL A O 1
ATOM 598 N N . ALA A 1 73 ? 10.908 -7.806 -7.709 1.00 86.56 73 ALA A N 1
ATOM 599 C CA . ALA A 1 73 ? 10.313 -7.548 -9.014 1.00 86.56 73 ALA A CA 1
ATOM 600 C C . ALA A 1 73 ? 10.699 -8.681 -9.975 1.00 86.56 73 ALA A C 1
ATOM 602 O O . ALA A 1 73 ? 11.777 -9.262 -9.844 1.00 86.56 73 ALA A O 1
ATOM 603 N N . ASN A 1 74 ? 9.818 -9.004 -10.921 1.00 83.81 74 ASN A N 1
ATOM 604 C CA . ASN A 1 74 ? 10.130 -9.925 -12.010 1.00 83.81 74 ASN A CA 1
ATOM 605 C C . ASN A 1 74 ? 10.476 -9.084 -13.237 1.00 83.81 74 ASN A C 1
ATOM 607 O O . ASN A 1 74 ? 9.583 -8.685 -13.990 1.00 83.81 74 ASN A O 1
ATOM 611 N N . GLU A 1 75 ? 11.758 -8.745 -13.354 1.00 83.81 75 GLU A N 1
ATOM 612 C CA . GLU A 1 75 ? 12.279 -7.845 -14.378 1.00 83.81 75 GLU A CA 1
ATOM 613 C C . GLU A 1 75 ? 13.026 -8.624 -15.463 1.00 83.81 75 GLU A C 1
ATOM 615 O O . GLU A 1 75 ? 13.962 -9.374 -15.183 1.00 83.81 75 GLU A O 1
ATOM 620 N N . GLU A 1 76 ? 12.650 -8.401 -16.720 1.00 84.50 76 GLU A N 1
ATOM 621 C CA . GLU A 1 76 ? 13.349 -8.940 -17.884 1.00 84.50 76 GLU A CA 1
ATOM 622 C C . GLU A 1 76 ? 13.966 -7.799 -18.695 1.00 84.50 76 GLU A C 1
ATOM 624 O O . GLU A 1 76 ? 13.265 -6.918 -19.203 1.00 84.50 76 GLU A O 1
ATOM 629 N N . TRP A 1 77 ? 15.295 -7.809 -18.822 1.00 81.25 77 TRP A N 1
ATOM 630 C CA . TRP A 1 77 ? 16.027 -6.832 -19.623 1.00 81.25 77 TRP A CA 1
ATOM 631 C C . TRP A 1 77 ? 15.940 -7.164 -21.114 1.00 81.25 77 TRP A C 1
ATOM 633 O O . TRP A 1 77 ? 16.463 -8.181 -21.568 1.00 81.25 77 TRP A O 1
ATOM 643 N N . ILE A 1 78 ? 15.361 -6.254 -21.896 1.00 83.81 78 ILE A N 1
ATOM 644 C CA . ILE A 1 78 ? 15.149 -6.420 -23.344 1.00 83.81 78 ILE A CA 1
ATOM 645 C C . ILE A 1 78 ? 16.098 -5.558 -24.196 1.00 83.81 78 ILE A C 1
ATOM 647 O O . ILE A 1 78 ? 15.843 -5.294 -25.369 1.00 83.81 78 ILE A O 1
ATOM 651 N N . GLY A 1 79 ? 17.206 -5.083 -23.619 1.00 78.62 79 GLY A N 1
ATOM 652 C CA . GLY A 1 79 ? 18.254 -4.333 -24.326 1.00 78.62 79 GLY A CA 1
ATOM 653 C C . GLY A 1 79 ? 18.085 -2.811 -24.316 1.00 78.62 79 GLY A C 1
ATOM 654 O O . GLY A 1 79 ? 19.085 -2.103 -24.237 1.00 78.62 79 GLY A O 1
ATOM 655 N N . VAL A 1 80 ? 16.847 -2.310 -24.361 1.00 77.19 80 VAL A N 1
ATOM 656 C CA . VAL A 1 80 ? 16.518 -0.865 -24.305 1.00 77.19 80 VAL A CA 1
ATOM 657 C C . VAL A 1 80 ? 15.833 -0.442 -23.003 1.00 77.19 80 VAL A C 1
ATOM 659 O O . VAL A 1 80 ? 15.629 0.745 -22.770 1.00 77.19 80 VAL A O 1
ATOM 662 N N . GLY A 1 81 ? 15.486 -1.408 -22.158 1.00 71.12 81 GLY A N 1
ATOM 663 C CA . GLY A 1 81 ? 14.804 -1.213 -20.887 1.00 71.12 81 GLY A CA 1
ATOM 664 C C . GLY A 1 81 ? 14.497 -2.556 -20.233 1.00 71.12 81 GLY A C 1
ATOM 665 O O . GLY A 1 81 ? 14.795 -3.614 -20.800 1.00 71.12 81 GLY A O 1
ATOM 666 N N . ALA A 1 82 ? 13.899 -2.503 -19.048 1.00 73.81 82 ALA A N 1
ATOM 667 C CA . ALA A 1 82 ? 13.358 -3.671 -18.372 1.00 73.81 82 ALA A CA 1
ATOM 668 C C . ALA A 1 82 ? 11.837 -3.705 -18.545 1.00 73.81 82 ALA A C 1
ATOM 670 O O . ALA A 1 82 ? 11.168 -2.681 -18.410 1.00 73.81 82 ALA A O 1
ATOM 671 N N . THR A 1 83 ? 11.297 -4.882 -18.836 1.00 73.50 83 THR A N 1
ATOM 672 C CA . THR A 1 83 ? 9.865 -5.147 -18.673 1.00 73.50 83 THR A CA 1
ATOM 673 C C . THR A 1 83 ? 9.644 -5.743 -17.294 1.00 73.50 83 THR A C 1
ATOM 675 O O . THR A 1 83 ? 10.417 -6.600 -16.873 1.00 73.50 83 THR A O 1
ATOM 678 N N . VAL A 1 84 ? 8.615 -5.280 -16.584 1.00 74.88 84 VAL A N 1
ATOM 679 C CA . VAL A 1 84 ? 8.259 -5.804 -15.261 1.00 74.88 84 VAL A CA 1
ATOM 680 C C . VAL A 1 84 ? 6.936 -6.539 -15.371 1.00 74.88 84 VAL A C 1
ATOM 682 O O . VAL A 1 84 ? 5.965 -5.999 -15.900 1.00 74.88 84 VAL A O 1
ATOM 685 N N . SER A 1 85 ? 6.901 -7.777 -14.887 1.00 76.88 85 SER A N 1
ATOM 686 C CA . SER A 1 85 ? 5.694 -8.602 -14.888 1.00 76.88 85 SER A CA 1
ATOM 687 C C . SER A 1 85 ? 5.054 -8.649 -13.507 1.00 76.88 85 SER A C 1
ATOM 689 O O . SER A 1 85 ? 5.747 -8.767 -12.496 1.00 76.88 85 SER A O 1
ATOM 691 N N . THR A 1 86 ? 3.720 -8.623 -13.464 1.00 78.12 86 THR A N 1
ATOM 692 C CA . THR A 1 86 ? 2.969 -8.839 -12.225 1.00 78.12 86 THR A CA 1
ATOM 693 C C . THR A 1 86 ? 3.293 -10.209 -11.637 1.00 78.12 86 THR A C 1
ATOM 695 O O . THR A 1 86 ? 3.228 -11.237 -12.312 1.00 78.12 86 THR A O 1
ATOM 698 N N . GLN A 1 87 ? 3.593 -10.214 -10.349 1.00 81.81 87 GLN A N 1
ATOM 699 C CA . GLN A 1 87 ? 3.793 -11.392 -9.528 1.00 81.81 87 GLN A CA 1
ATOM 700 C C . GLN A 1 87 ? 2.621 -11.548 -8.573 1.00 81.81 87 GLN A C 1
ATOM 702 O O . GLN A 1 87 ? 1.906 -10.592 -8.263 1.00 81.81 87 GLN A O 1
ATOM 707 N N . SER A 1 88 ? 2.403 -12.770 -8.106 1.00 82.62 88 SER A N 1
ATOM 708 C CA . SER A 1 88 ? 1.382 -13.022 -7.106 1.00 82.62 88 SER A CA 1
ATOM 709 C C . SER A 1 88 ? 1.720 -14.219 -6.251 1.00 82.62 88 SER A C 1
ATOM 711 O O . SER A 1 88 ? 2.320 -15.176 -6.732 1.00 82.62 88 SER A O 1
ATOM 713 N N . ILE A 1 89 ? 1.225 -14.198 -5.024 1.00 84.00 89 ILE A N 1
ATOM 714 C CA . ILE A 1 89 ? 1.186 -15.366 -4.156 1.00 84.00 89 ILE A CA 1
ATOM 715 C C . ILE A 1 89 ? -0.260 -15.648 -3.765 1.00 84.00 89 ILE A C 1
ATOM 717 O O . ILE A 1 89 ? -1.120 -14.765 -3.786 1.00 84.00 89 ILE A O 1
ATOM 721 N N . THR A 1 90 ? -0.524 -16.903 -3.434 1.00 81.81 90 THR A N 1
ATOM 722 C CA . THR A 1 90 ? -1.833 -17.386 -2.968 1.00 81.81 90 THR A CA 1
ATOM 723 C C . THR A 1 90 ? -1.731 -18.103 -1.627 1.00 81.81 90 THR A C 1
ATOM 725 O O . THR A 1 90 ? -2.746 -18.498 -1.065 1.00 81.81 90 THR A O 1
ATOM 728 N N . ASN A 1 91 ? -0.508 -18.327 -1.142 1.00 81.62 91 ASN A N 1
ATOM 729 C CA . ASN A 1 91 ? -0.249 -18.985 0.126 1.00 81.62 91 ASN A CA 1
ATOM 730 C C . ASN A 1 91 ? 0.290 -17.947 1.106 1.00 81.62 91 ASN A C 1
ATOM 732 O O . ASN A 1 91 ? 1.425 -17.491 0.970 1.00 81.62 91 ASN A O 1
ATOM 736 N N . PHE A 1 92 ? -0.553 -17.569 2.055 1.00 82.81 92 PHE A N 1
ATOM 737 C CA . PHE A 1 92 ? -0.265 -16.564 3.065 1.00 82.81 92 PHE A CA 1
ATOM 738 C C . PHE A 1 92 ? -0.246 -17.205 4.431 1.00 82.81 92 PHE A C 1
ATOM 740 O O . PHE A 1 92 ? -0.890 -18.231 4.664 1.00 82.81 92 PHE A O 1
ATOM 747 N N . ASN A 1 93 ? 0.399 -16.528 5.365 1.00 77.44 93 ASN A N 1
ATOM 748 C CA . ASN A 1 93 ? 0.016 -16.707 6.744 1.00 77.44 93 ASN A CA 1
ATOM 749 C C . ASN A 1 93 ? -1.432 -16.212 6.907 1.00 77.44 93 ASN A C 1
ATOM 751 O O . ASN A 1 93 ? -1.774 -15.137 6.411 1.00 77.44 93 ASN A O 1
ATOM 755 N N . ASN A 1 94 ? -2.295 -16.997 7.557 1.00 67.25 94 ASN A N 1
ATOM 756 C CA . ASN A 1 94 ? -3.719 -16.681 7.751 1.00 67.25 94 ASN A CA 1
ATOM 757 C C . ASN A 1 94 ? -3.913 -15.588 8.817 1.00 67.25 94 ASN A C 1
ATOM 759 O O . ASN A 1 94 ? -4.740 -15.720 9.722 1.00 67.25 94 ASN A O 1
ATOM 763 N N . SER A 1 95 ? -3.129 -14.517 8.733 1.00 73.06 95 SER A N 1
ATOM 764 C CA . SER A 1 95 ? -3.298 -13.343 9.569 1.00 73.06 95 SER A CA 1
ATOM 765 C C . SER A 1 95 ? -4.645 -12.694 9.268 1.00 73.06 95 SER A C 1
ATOM 767 O O . SER A 1 95 ? -5.194 -12.805 8.168 1.00 73.06 95 SER A O 1
ATOM 769 N N . LEU A 1 96 ? -5.203 -11.995 10.255 1.00 69.44 96 LEU A N 1
ATOM 770 C CA . LEU A 1 96 ? -6.531 -11.390 10.120 1.00 69.44 96 LEU A CA 1
ATOM 771 C C . LEU A 1 96 ? -6.597 -10.367 8.980 1.00 69.44 96 LEU A C 1
ATOM 773 O O . LEU A 1 96 ? -7.648 -10.218 8.365 1.00 69.44 96 LEU A O 1
ATOM 777 N N . ILE A 1 97 ? -5.483 -9.696 8.660 1.00 69.88 97 ILE A N 1
ATOM 778 C CA . ILE A 1 97 ? -5.430 -8.740 7.547 1.00 69.88 97 ILE A CA 1
ATOM 779 C C . ILE A 1 97 ? -5.590 -9.427 6.185 1.00 69.88 97 ILE A C 1
ATOM 781 O O . ILE A 1 97 ? -6.137 -8.826 5.266 1.00 69.88 97 ILE A O 1
ATOM 785 N N . PHE A 1 98 ? -5.155 -10.684 6.049 1.00 71.06 98 PHE A N 1
ATOM 786 C CA . PHE A 1 98 ? -5.292 -11.473 4.819 1.00 71.06 98 PHE A CA 1
ATOM 787 C C . PHE A 1 98 ? -6.402 -12.533 4.930 1.00 71.06 98 PHE A C 1
ATOM 789 O O . PHE A 1 98 ? -6.550 -13.392 4.057 1.00 71.06 98 PHE A O 1
ATOM 796 N N . GLN A 1 99 ? -7.244 -12.465 5.967 1.00 70.75 99 GLN A N 1
ATOM 797 C CA . GLN A 1 99 ? -8.385 -13.361 6.104 1.00 70.75 99 GLN A CA 1
ATOM 798 C C . GLN A 1 99 ? -9.378 -13.132 4.956 1.00 70.75 99 GLN A C 1
ATOM 800 O O . GLN A 1 99 ? -9.913 -12.042 4.779 1.00 70.75 99 GLN A O 1
ATOM 805 N N . GLY A 1 100 ? -9.639 -14.184 4.177 1.00 67.50 100 GLY A N 1
ATOM 806 C CA . GLY A 1 100 ? -10.501 -14.110 2.991 1.00 67.50 100 GLY A CA 1
ATOM 807 C C . GLY A 1 100 ? -9.791 -13.622 1.722 1.00 67.50 100 GLY A C 1
ATOM 808 O O . GLY A 1 100 ? -10.391 -13.649 0.648 1.00 67.50 100 GLY A O 1
ATOM 809 N N . VAL A 1 101 ? -8.510 -13.253 1.805 1.00 73.88 101 VAL A N 1
ATOM 810 C CA . VAL A 1 101 ? -7.696 -12.910 0.636 1.00 73.88 101 VAL A CA 1
ATOM 811 C C . VAL A 1 101 ? -7.198 -14.196 -0.018 1.00 73.88 101 VAL A C 1
ATOM 813 O O . VAL A 1 101 ? -6.462 -14.980 0.573 1.00 73.88 101 VAL A O 1
ATOM 816 N N . SER A 1 102 ? -7.606 -14.426 -1.266 1.00 78.38 102 SER A N 1
ATOM 817 C CA . SER A 1 102 ? -7.206 -15.615 -2.036 1.00 78.38 102 SER A CA 1
ATOM 818 C C . SER A 1 102 ? -5.932 -15.409 -2.860 1.00 78.38 102 SER A C 1
ATOM 820 O O . SER A 1 102 ? -5.290 -16.380 -3.261 1.00 78.38 102 SER A O 1
ATOM 822 N N . LYS A 1 103 ? -5.566 -14.150 -3.131 1.00 79.94 103 LYS A N 1
ATOM 823 C CA . LYS A 1 103 ? -4.396 -13.776 -3.926 1.00 79.94 103 LYS A CA 1
ATOM 824 C C . LYS A 1 103 ? -3.955 -12.349 -3.603 1.00 79.94 103 LYS A C 1
ATOM 826 O O . LYS A 1 103 ? -4.784 -11.457 -3.478 1.00 79.94 103 LYS A O 1
ATOM 831 N N . PHE A 1 104 ? -2.647 -12.142 -3.565 1.00 77.81 104 PHE A N 1
ATOM 832 C CA . PHE A 1 104 ? -1.976 -10.863 -3.377 1.00 77.81 104 PHE A CA 1
ATOM 833 C C . PHE A 1 104 ? -1.035 -10.704 -4.553 1.00 77.81 104 PHE A C 1
ATOM 835 O O . PHE A 1 104 ? -0.331 -11.653 -4.907 1.00 77.81 104 PHE A O 1
ATOM 842 N N . SER A 1 105 ? -1.082 -9.559 -5.221 1.00 78.50 105 SER A N 1
ATOM 843 C CA . SER A 1 105 ? -0.348 -9.335 -6.462 1.00 78.50 105 SER A CA 1
ATOM 844 C C . SER A 1 105 ? 0.362 -7.994 -6.426 1.00 78.50 105 SER A C 1
ATOM 846 O O . SER A 1 105 ? -0.198 -7.009 -5.950 1.00 78.50 105 SER A O 1
ATOM 848 N N . TRP A 1 106 ? 1.582 -7.965 -6.946 1.00 74.88 106 TRP A N 1
ATOM 849 C CA . TRP A 1 106 ? 2.432 -6.781 -7.000 1.00 74.88 106 TRP A CA 1
ATOM 850 C C . TRP A 1 106 ? 3.256 -6.803 -8.289 1.00 74.88 106 TRP A C 1
ATOM 852 O O . TRP A 1 106 ? 3.413 -7.850 -8.912 1.00 74.88 106 TRP A O 1
ATOM 862 N N . GLU A 1 107 ? 3.781 -5.657 -8.707 1.00 73.12 107 GLU A N 1
ATOM 863 C CA . GLU A 1 107 ? 4.737 -5.593 -9.822 1.00 73.12 107 GLU A CA 1
ATOM 864 C C . GLU A 1 107 ? 6.160 -5.418 -9.299 1.00 73.12 107 GLU A C 1
ATOM 866 O O . GLU A 1 107 ? 7.032 -6.246 -9.561 1.00 73.12 107 GLU A O 1
ATOM 871 N N . TYR A 1 108 ? 6.355 -4.379 -8.491 1.00 77.44 108 TYR A N 1
ATOM 872 C CA . TYR A 1 108 ? 7.600 -4.055 -7.814 1.00 77.44 108 TYR A CA 1
ATOM 873 C C . TYR A 1 108 ? 7.330 -3.686 -6.357 1.00 77.44 108 TYR A C 1
ATOM 875 O O . TYR A 1 108 ? 6.252 -3.215 -5.997 1.00 77.44 108 TYR A O 1
ATOM 883 N N . GLY A 1 109 ? 8.335 -3.908 -5.525 1.00 85.00 109 GLY A N 1
ATOM 884 C CA . GLY A 1 109 ? 8.341 -3.554 -4.117 1.00 85.00 109 GLY A CA 1
ATOM 885 C C . GLY A 1 109 ? 9.744 -3.698 -3.548 1.00 85.00 109 GLY A C 1
ATOM 886 O O . GLY A 1 109 ? 10.662 -4.135 -4.244 1.00 85.00 109 GLY A O 1
ATOM 887 N N . SER A 1 110 ? 9.895 -3.356 -2.280 1.00 90.06 110 SER A N 1
ATOM 888 C CA . SER A 1 110 ? 11.092 -3.620 -1.484 1.00 90.06 110 SER A CA 1
ATOM 889 C C . SER A 1 110 ? 10.864 -4.848 -0.609 1.00 90.06 110 SER A C 1
ATOM 891 O O . SER A 1 110 ? 9.731 -5.149 -0.226 1.00 90.06 110 SER A O 1
ATOM 893 N N . THR A 1 111 ? 11.932 -5.587 -0.316 1.00 93.38 111 THR A N 1
ATOM 894 C CA . THR A 1 111 ? 11.857 -6.697 0.636 1.00 93.38 111 THR A CA 1
ATOM 895 C C . THR A 1 111 ? 11.851 -6.167 2.063 1.00 93.38 111 THR A C 1
ATOM 897 O O . THR A 1 111 ? 12.360 -5.082 2.355 1.00 93.38 111 THR A O 1
ATOM 900 N N . LEU A 1 112 ? 11.246 -6.939 2.959 1.00 94.94 112 LEU A N 1
ATOM 901 C CA . LEU A 1 112 ? 11.145 -6.612 4.372 1.00 94.94 112 LEU A CA 1
ATOM 902 C C . LEU A 1 112 ? 12.000 -7.570 5.201 1.00 94.94 112 LEU A C 1
ATOM 904 O O . LEU A 1 112 ? 12.172 -8.741 4.863 1.00 94.94 112 LEU A O 1
ATOM 908 N N . SER A 1 113 ? 12.493 -7.069 6.322 1.00 94.88 113 SER A N 1
ATOM 909 C CA . SER A 1 113 ? 13.026 -7.867 7.418 1.00 94.88 113 SER A CA 1
ATOM 910 C C . SER A 1 113 ? 12.091 -7.728 8.611 1.00 94.88 113 SER A C 1
ATOM 912 O O . SER A 1 113 ? 11.641 -6.625 8.919 1.00 94.88 113 SER A O 1
ATOM 914 N N . VAL A 1 114 ? 11.790 -8.843 9.272 1.00 92.25 114 VAL A N 1
ATOM 915 C CA . VAL A 1 114 ? 10.951 -8.881 10.478 1.00 92.25 114 VAL A CA 1
ATOM 916 C C . VAL A 1 114 ? 11.766 -9.425 11.643 1.00 92.25 114 VAL A C 1
ATOM 918 O O . VAL A 1 114 ? 12.567 -10.346 11.470 1.00 92.25 114 VAL A O 1
ATOM 921 N N . MET A 1 115 ? 11.572 -8.849 12.823 1.00 86.19 115 MET A N 1
ATOM 922 C CA . MET A 1 115 ? 12.238 -9.240 14.060 1.00 86.19 115 MET A CA 1
ATOM 923 C C . MET A 1 115 ? 11.212 -9.498 15.164 1.00 86.19 115 MET A C 1
ATOM 925 O O . MET A 1 115 ? 10.090 -8.998 15.122 1.00 86.19 115 MET A O 1
ATOM 929 N N . GLU A 1 116 ? 11.633 -10.257 16.176 1.00 82.62 116 GLU A N 1
ATOM 930 C CA . GLU A 1 116 ? 10.905 -10.439 17.436 1.00 82.62 116 GLU A CA 1
ATOM 931 C C . GLU A 1 116 ? 9.418 -10.814 17.264 1.00 82.62 116 GLU A C 1
ATOM 933 O O . GLU A 1 116 ? 9.103 -11.956 16.937 1.00 82.62 116 GLU A O 1
ATOM 938 N N . ASN A 1 117 ? 8.521 -9.866 17.545 1.00 76.44 117 ASN A N 1
ATOM 939 C CA . ASN A 1 117 ? 7.066 -9.992 17.587 1.00 76.44 117 ASN A CA 1
ATOM 940 C C . ASN A 1 117 ? 6.366 -9.491 16.309 1.00 76.44 117 ASN A C 1
ATOM 942 O O . ASN A 1 117 ? 5.137 -9.510 16.250 1.00 76.44 117 ASN A O 1
ATOM 946 N N . ALA A 1 118 ? 7.114 -9.052 15.295 1.00 85.81 118 ALA A N 1
ATOM 947 C CA . ALA A 1 118 ? 6.567 -8.831 13.963 1.00 85.81 118 ALA A CA 1
ATOM 948 C C . ALA A 1 118 ? 6.415 -10.167 13.217 1.00 85.81 118 ALA A C 1
ATOM 950 O O . ALA A 1 118 ? 7.239 -11.074 13.336 1.00 85.81 118 ALA A O 1
ATOM 951 N N . GLU A 1 119 ? 5.366 -10.283 12.408 1.00 87.69 119 GLU A N 1
ATOM 952 C CA . GLU A 1 119 ? 5.023 -11.500 11.679 1.00 87.69 119 GLU A CA 1
ATOM 953 C C . GLU A 1 119 ? 5.200 -11.303 10.171 1.00 87.69 119 GLU A C 1
ATOM 955 O O . GLU A 1 119 ? 4.689 -10.348 9.583 1.00 87.69 119 GLU A O 1
ATOM 960 N N . ALA A 1 120 ? 5.886 -12.244 9.517 1.00 90.19 120 ALA A N 1
ATOM 961 C CA . ALA A 1 120 ? 5.880 -12.345 8.063 1.00 90.19 120 ALA A CA 1
ATOM 962 C C . ALA A 1 120 ? 4.533 -12.917 7.593 1.00 90.19 120 ALA A C 1
ATOM 964 O O . ALA A 1 120 ? 4.174 -14.054 7.914 1.00 90.19 120 ALA A O 1
ATOM 965 N N . ILE A 1 121 ? 3.794 -12.135 6.808 1.00 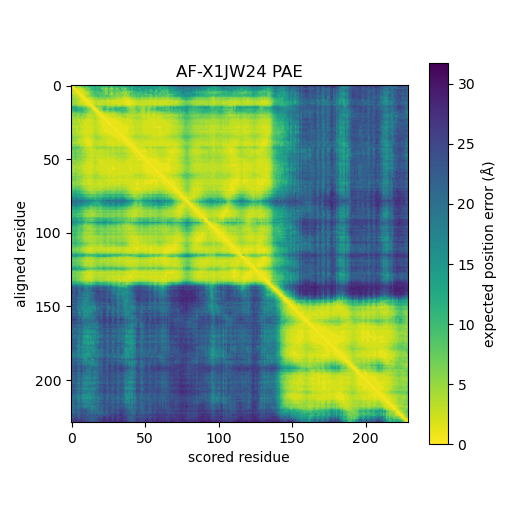88.31 121 ILE A N 1
ATOM 966 C CA . ILE A 1 121 ? 2.484 -12.531 6.275 1.00 88.31 121 ILE A CA 1
ATOM 967 C C . ILE A 1 121 ? 2.629 -13.243 4.932 1.00 88.31 121 ILE A C 1
ATOM 969 O O . ILE A 1 121 ? 1.892 -14.179 4.619 1.00 88.31 121 ILE A O 1
ATOM 973 N N . ALA A 1 122 ? 3.585 -12.788 4.132 1.00 87.62 122 ALA A N 1
ATOM 974 C CA . ALA A 1 122 ? 3.770 -13.205 2.758 1.00 87.62 122 ALA A CA 1
ATOM 975 C C . ALA A 1 122 ? 5.252 -13.217 2.403 1.00 87.62 122 ALA A C 1
ATOM 977 O O . ALA A 1 122 ? 5.947 -12.226 2.647 1.00 87.62 122 ALA A O 1
ATOM 978 N N . SER A 1 123 ? 5.693 -14.289 1.745 1.00 90.25 123 SER A N 1
ATOM 979 C CA . SER A 1 123 ? 7.063 -14.411 1.251 1.00 90.25 123 SER A CA 1
ATOM 980 C C . SER A 1 123 ? 7.117 -15.057 -0.133 1.00 90.25 123 SER A C 1
ATOM 982 O O . SER A 1 123 ? 6.266 -15.877 -0.478 1.00 90.25 123 SER A O 1
ATOM 984 N N . THR A 1 124 ? 8.141 -14.713 -0.911 1.00 87.50 124 THR A N 1
ATOM 985 C CA . THR A 1 124 ? 8.484 -15.338 -2.197 1.00 87.50 124 THR A CA 1
ATOM 986 C C . THR A 1 124 ? 9.992 -15.528 -2.272 1.00 87.50 124 THR A C 1
ATOM 988 O O . THR A 1 124 ? 10.721 -14.600 -1.949 1.00 87.50 124 THR A O 1
ATOM 991 N N . GLU A 1 125 ? 10.473 -16.709 -2.671 1.00 84.50 125 GLU A N 1
ATOM 992 C CA . GLU A 1 125 ? 11.920 -16.988 -2.805 1.00 84.50 125 GLU A CA 1
ATOM 993 C C . GLU A 1 125 ? 12.745 -16.525 -1.581 1.00 84.50 125 GLU A C 1
ATOM 995 O O . GLU A 1 125 ? 13.747 -15.828 -1.714 1.00 84.50 125 GLU A O 1
ATOM 1000 N N . ASP A 1 126 ? 12.265 -16.860 -0.377 1.00 84.88 126 ASP A N 1
ATOM 1001 C CA . ASP A 1 126 ? 12.830 -16.472 0.931 1.00 84.88 126 ASP A CA 1
ATOM 1002 C C . ASP A 1 126 ? 12.823 -14.964 1.260 1.00 84.88 126 ASP A C 1
ATOM 1004 O O . ASP A 1 126 ? 13.307 -14.550 2.313 1.00 84.88 126 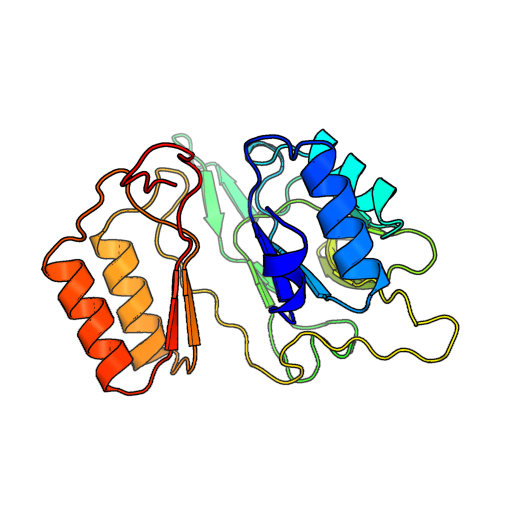ASP A O 1
ATOM 1008 N N . LYS A 1 127 ? 12.200 -14.133 0.420 1.00 91.81 127 LYS A N 1
ATOM 1009 C CA . LYS A 1 127 ? 12.016 -12.692 0.637 1.00 91.81 127 LYS A CA 1
ATOM 1010 C C . LYS A 1 127 ? 10.648 -12.406 1.227 1.00 91.81 127 LYS A C 1
ATOM 1012 O O . LYS A 1 127 ? 9.640 -12.849 0.678 1.00 91.81 127 LYS A O 1
ATOM 1017 N N . ILE A 1 128 ? 10.593 -11.626 2.301 1.00 92.44 128 ILE A N 1
ATOM 1018 C CA . ILE A 1 128 ? 9.326 -11.185 2.896 1.00 92.44 128 ILE A CA 1
ATOM 1019 C C . ILE A 1 128 ? 8.811 -9.989 2.096 1.00 92.44 128 ILE A C 1
ATOM 1021 O O . ILE A 1 128 ? 9.534 -9.014 1.898 1.00 92.44 128 ILE A O 1
ATOM 1025 N N . ILE A 1 129 ? 7.562 -10.072 1.640 1.00 89.31 129 ILE A N 1
ATOM 1026 C CA . ILE A 1 129 ? 6.906 -9.039 0.818 1.00 89.31 129 ILE A CA 1
ATOM 1027 C C . ILE A 1 129 ? 5.746 -8.351 1.544 1.00 89.31 129 ILE A C 1
ATOM 1029 O O . ILE A 1 129 ? 5.300 -7.288 1.127 1.00 89.31 129 ILE A O 1
ATOM 1033 N N . ALA A 1 130 ? 5.242 -8.959 2.620 1.00 89.00 130 ALA A N 1
ATOM 1034 C CA . ALA A 1 130 ? 4.303 -8.322 3.530 1.00 89.00 130 ALA A CA 1
ATOM 1035 C C . ALA A 1 130 ? 4.567 -8.797 4.957 1.00 89.00 130 ALA A C 1
ATOM 1037 O O . ALA A 1 130 ? 4.789 -9.987 5.202 1.00 89.00 130 ALA A O 1
ATOM 1038 N N . ALA A 1 131 ? 4.509 -7.857 5.890 1.00 90.50 131 ALA A N 1
ATOM 1039 C CA . ALA A 1 131 ? 4.686 -8.088 7.311 1.00 90.50 131 ALA A CA 1
ATOM 1040 C C . ALA A 1 131 ? 3.584 -7.373 8.091 1.00 90.50 131 ALA A C 1
ATOM 1042 O O . ALA A 1 131 ? 3.008 -6.396 7.609 1.00 90.50 131 ALA A O 1
ATOM 1043 N N . ALA A 1 132 ? 3.296 -7.861 9.290 1.00 87.94 132 ALA A N 1
ATOM 1044 C CA . ALA A 1 132 ? 2.354 -7.236 10.197 1.00 87.94 132 ALA A CA 1
ATOM 1045 C C . ALA A 1 132 ? 2.928 -7.207 11.610 1.00 87.94 132 ALA A C 1
ATOM 1047 O O . ALA A 1 132 ? 3.556 -8.160 12.065 1.00 87.94 132 ALA A O 1
ATOM 1048 N N . TYR A 1 133 ? 2.659 -6.123 12.323 1.00 85.19 133 TYR A N 1
ATOM 1049 C CA . TYR A 1 133 ? 3.000 -5.972 13.729 1.00 85.19 133 TYR A CA 1
ATOM 1050 C C . TYR A 1 133 ? 1.730 -5.651 14.513 1.00 85.19 133 TYR A C 1
ATOM 1052 O O . TYR A 1 133 ? 0.944 -4.802 14.092 1.00 85.19 133 TYR A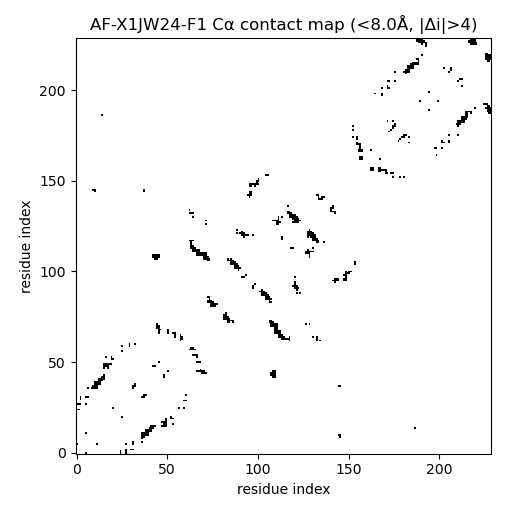 O 1
ATOM 1060 N N . ASP A 1 134 ? 1.520 -6.352 15.625 1.00 77.31 134 ASP A N 1
ATOM 1061 C CA . ASP A 1 134 ? 0.424 -6.080 16.552 1.00 77.31 134 ASP A CA 1
ATOM 1062 C C . ASP A 1 134 ? 1.005 -5.679 17.905 1.00 77.31 134 ASP A C 1
ATOM 1064 O O . ASP A 1 134 ? 1.567 -6.505 18.632 1.00 77.31 134 ASP A O 1
ATOM 1068 N N . HIS A 1 135 ? 0.829 -4.402 18.241 1.00 68.00 135 HIS A N 1
ATOM 1069 C CA . HIS A 1 135 ? 1.259 -3.813 19.505 1.00 68.00 135 HIS A CA 1
ATOM 1070 C C . HIS A 1 135 ? 0.605 -4.490 20.724 1.00 68.00 135 HIS A C 1
ATOM 1072 O O . HIS A 1 135 ? 1.198 -4.556 21.796 1.00 68.00 135 HIS A O 1
ATOM 1078 N N . ASN A 1 136 ? -0.593 -5.059 20.555 1.00 61.78 136 ASN A N 1
ATOM 1079 C CA . ASN A 1 136 ? -1.389 -5.658 21.625 1.00 61.78 136 ASN A CA 1
ATOM 1080 C C . ASN A 1 136 ? -1.207 -7.181 21.739 1.00 61.78 136 ASN A C 1
ATOM 1082 O O . ASN A 1 136 ? -1.861 -7.823 22.566 1.00 61.78 136 ASN A O 1
ATOM 1086 N N . SER A 1 137 ? -0.334 -7.796 20.936 1.00 54.91 137 SER A N 1
ATOM 1087 C CA . SER A 1 137 ? -0.168 -9.259 20.888 1.00 54.91 137 SER A CA 1
ATOM 1088 C C . SER A 1 137 ? 0.322 -9.875 22.213 1.00 54.91 137 SER A C 1
ATOM 1090 O O . SER A 1 137 ? 0.065 -11.052 22.473 1.00 54.91 137 SER A O 1
ATOM 1092 N N . PHE A 1 138 ? 0.906 -9.080 23.120 1.00 45.78 138 PHE A N 1
ATOM 1093 C CA . PHE A 1 138 ? 1.231 -9.501 24.491 1.00 45.78 138 PHE A CA 1
ATOM 1094 C C . PHE A 1 138 ? 0.007 -9.671 25.419 1.00 45.78 138 PHE A C 1
ATOM 1096 O O . PHE A 1 138 ? 0.113 -10.379 26.419 1.00 45.78 138 PHE A O 1
ATOM 1103 N N . GLU A 1 139 ? -1.161 -9.104 25.083 1.00 43.66 139 GLU A N 1
ATOM 1104 C CA . GLU A 1 139 ? -2.417 -9.238 25.851 1.00 43.66 139 GLU A CA 1
ATOM 1105 C C . GLU A 1 139 ? -3.562 -9.904 25.056 1.00 43.66 139 GLU A C 1
ATOM 1107 O O . GLU A 1 139 ? -4.719 -9.888 25.476 1.00 43.66 139 GLU A O 1
ATOM 1112 N N . GLY A 1 140 ? -3.259 -10.543 23.918 1.00 40.12 140 GLY A N 1
ATOM 1113 C CA . GLY A 1 140 ? -4.275 -11.175 23.063 1.00 40.12 140 GLY A CA 1
ATOM 1114 C C . GLY A 1 140 ? -4.957 -10.209 22.088 1.00 40.12 140 GLY A C 1
ATOM 1115 O O . GLY A 1 140 ? -6.097 -10.442 21.680 1.00 40.12 140 GLY A O 1
ATOM 1116 N N . GLY A 1 141 ? -4.259 -9.133 21.720 1.00 46.34 141 GLY A N 1
ATOM 1117 C CA . GLY A 1 141 ? -4.599 -8.275 20.593 1.00 46.34 141 GLY A CA 1
ATOM 1118 C C . GLY A 1 141 ? -4.813 -9.064 19.306 1.00 46.34 141 GLY A C 1
ATOM 1119 O O . GLY A 1 141 ? -4.182 -10.092 19.064 1.00 46.34 141 GLY A O 1
ATOM 1120 N N . LEU A 1 142 ? -5.777 -8.600 18.518 1.00 44.16 142 LEU A N 1
ATOM 1121 C CA . LEU A 1 142 ? -6.107 -9.127 17.204 1.00 44.16 142 LEU A CA 1
ATOM 1122 C C . LEU A 1 142 ? -5.746 -8.037 16.197 1.00 44.16 142 LEU A C 1
ATOM 1124 O O . LEU A 1 142 ? -6.288 -6.935 16.309 1.00 44.16 142 LEU A O 1
ATOM 1128 N N . TYR A 1 143 ? -4.933 -8.355 15.184 1.00 48.66 143 TYR A N 1
ATOM 1129 C CA . TYR A 1 143 ? -4.772 -7.520 13.993 1.00 48.66 143 TYR A CA 1
ATOM 1130 C C . TYR A 1 143 ? -6.151 -7.112 13.452 1.00 48.66 143 TYR A C 1
ATOM 1132 O O . TYR A 1 143 ? -6.861 -7.901 12.827 1.00 48.66 143 TYR A O 1
ATOM 1140 N N . LYS A 1 144 ? -6.549 -5.864 13.671 1.00 41.47 144 LYS A N 1
ATOM 1141 C CA . LYS A 1 144 ? -7.689 -5.273 12.982 1.00 41.47 144 LYS A CA 1
ATOM 1142 C C . LYS A 1 144 ? -7.135 -4.218 12.049 1.00 41.47 144 LYS A C 1
ATOM 1144 O O . LYS A 1 144 ? -7.003 -3.063 12.425 1.00 41.47 144 LYS A O 1
ATOM 1149 N N . GLY A 1 145 ? -6.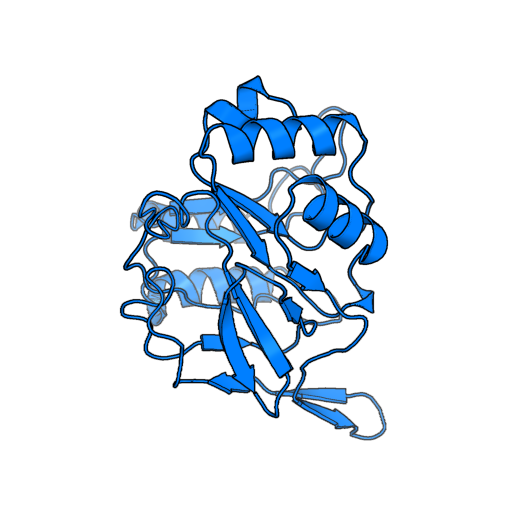838 -4.614 10.809 1.00 45.34 145 GLY A N 1
ATOM 1150 C CA . GLY A 1 145 ? -6.847 -3.627 9.729 1.00 45.34 145 GLY A CA 1
ATOM 1151 C C . GLY A 1 145 ? -8.182 -2.876 9.778 1.00 45.34 145 GLY A C 1
ATOM 1152 O O . GLY A 1 145 ? -9.175 -3.441 10.231 1.00 45.34 145 GLY A O 1
ATOM 1153 N N . VAL A 1 146 ? -8.229 -1.616 9.352 1.00 48.69 146 VAL A N 1
ATOM 1154 C CA . VAL A 1 146 ? -9.427 -0.768 9.536 1.00 48.69 146 VAL A CA 1
ATOM 1155 C C . VAL A 1 146 ? -10.707 -1.338 8.943 1.00 48.69 146 VAL A C 1
ATOM 1157 O O . VAL A 1 146 ? -11.796 -1.064 9.440 1.00 48.69 146 VAL A O 1
ATOM 1160 N N . ALA A 1 147 ? -10.579 -2.209 7.949 1.00 46.81 147 ALA A N 1
ATOM 1161 C CA . ALA A 1 147 ? -11.674 -3.020 7.457 1.00 46.81 147 ALA A CA 1
ATOM 1162 C C . ALA A 1 147 ? -11.194 -4.475 7.285 1.00 46.81 147 ALA A C 1
ATOM 1164 O O . ALA A 1 147 ? -10.781 -4.864 6.193 1.00 46.81 147 ALA A O 1
ATOM 1165 N N . PRO A 1 148 ? -11.188 -5.298 8.349 1.00 45.28 148 PRO A N 1
ATOM 1166 C CA . PRO A 1 148 ? -10.824 -6.702 8.225 1.00 45.28 148 PRO A CA 1
ATOM 1167 C C . PRO A 1 148 ? -11.932 -7.437 7.454 1.00 45.28 148 PRO A C 1
ATOM 1169 O O . PRO A 1 148 ? -13.115 -7.267 7.750 1.00 45.28 148 PRO A O 1
ATOM 1172 N N . GLY A 1 149 ? -11.555 -8.243 6.456 1.00 49.19 149 GLY A N 1
ATOM 1173 C CA . GLY A 1 149 ? -12.493 -8.964 5.584 1.00 49.19 149 GLY A CA 1
ATOM 1174 C C . GLY A 1 149 ? -12.867 -8.253 4.276 1.00 49.19 149 GLY A C 1
ATOM 1175 O O . GLY A 1 149 ? -13.758 -8.730 3.573 1.00 49.19 149 GLY A O 1
ATOM 1176 N N . ILE A 1 150 ? -12.205 -7.143 3.924 1.00 60.47 150 ILE A N 1
ATOM 1177 C CA . ILE A 1 150 ? -12.342 -6.541 2.588 1.00 60.47 150 ILE A CA 1
ATOM 1178 C C . ILE A 1 150 ? -11.517 -7.294 1.542 1.00 60.47 150 ILE A C 1
ATOM 1180 O O . ILE A 1 150 ? -10.515 -7.938 1.850 1.00 60.47 150 ILE A O 1
ATOM 1184 N N . SER A 1 151 ? -11.904 -7.150 0.276 1.00 57.41 151 SER A N 1
ATOM 1185 C CA . SER A 1 151 ? -11.058 -7.529 -0.857 1.00 57.41 151 SER A CA 1
ATOM 1186 C C . SER A 1 151 ? -10.229 -6.327 -1.304 1.00 57.41 151 SER A C 1
ATOM 1188 O O . SER A 1 151 ? -10.777 -5.251 -1.530 1.00 57.41 151 SER A O 1
ATOM 1190 N N . ILE A 1 152 ? -8.915 -6.509 -1.443 1.00 71.75 152 ILE A N 1
ATOM 1191 C CA . ILE A 1 152 ? -8.010 -5.483 -1.973 1.00 71.75 152 ILE A CA 1
ATOM 1192 C C . ILE A 1 152 ? -7.793 -5.745 -3.463 1.00 71.75 152 ILE A C 1
ATOM 1194 O O . ILE A 1 152 ? -7.466 -6.863 -3.866 1.00 71.75 152 ILE A O 1
ATOM 1198 N N . ILE A 1 153 ? -7.956 -4.704 -4.275 1.00 73.62 153 ILE A N 1
ATOM 1199 C CA . ILE A 1 153 ? -7.770 -4.738 -5.725 1.00 73.62 153 ILE A CA 1
ATOM 1200 C C . ILE A 1 153 ? -6.698 -3.707 -6.079 1.00 73.62 153 ILE A C 1
ATOM 1202 O O . ILE A 1 153 ? -6.773 -2.561 -5.645 1.00 73.62 153 ILE A O 1
ATOM 1206 N N . ASN A 1 154 ? -5.707 -4.112 -6.873 1.00 78.62 154 ASN A N 1
ATOM 1207 C CA . ASN A 1 154 ? -4.697 -3.203 -7.406 1.00 78.62 154 ASN A CA 1
ATOM 1208 C C . ASN A 1 154 ? -5.070 -2.812 -8.844 1.00 78.62 154 ASN A C 1
ATOM 1210 O O . ASN A 1 154 ? -5.042 -3.661 -9.738 1.00 78.62 154 ASN A O 1
ATOM 1214 N N . ALA A 1 155 ? -5.431 -1.545 -9.048 1.00 81.50 155 ALA A N 1
ATOM 1215 C CA . ALA A 1 155 ? -5.688 -0.964 -10.360 1.00 81.50 155 ALA A CA 1
ATOM 1216 C C . ALA A 1 155 ? -4.499 -0.084 -10.761 1.00 81.50 155 ALA A C 1
ATOM 1218 O O . ALA A 1 155 ? -4.305 1.006 -10.223 1.00 81.50 155 ALA A O 1
ATOM 1219 N N . LYS A 1 156 ? -3.689 -0.568 -11.703 1.00 81.94 156 LYS A N 1
ATOM 1220 C CA . LYS A 1 156 ? -2.521 0.164 -12.194 1.00 81.94 156 LYS A CA 1
ATOM 1221 C C . LYS A 1 156 ? -2.962 1.363 -13.039 1.00 81.94 156 LYS A C 1
ATOM 1223 O O . LYS A 1 156 ? -3.644 1.182 -14.042 1.00 81.94 156 LYS A O 1
ATOM 1228 N N . ALA A 1 157 ? -2.553 2.560 -12.620 1.00 85.75 157 ALA A N 1
ATOM 1229 C CA . ALA A 1 157 ? -2.916 3.846 -13.228 1.00 85.75 157 ALA A CA 1
ATOM 1230 C C . ALA A 1 157 ? -1.738 4.561 -13.926 1.00 85.75 157 ALA A C 1
ATOM 1232 O O . ALA A 1 157 ? -1.885 5.694 -14.371 1.00 85.75 157 ALA A O 1
ATOM 1233 N N . GLY A 1 158 ? -0.570 3.919 -13.990 1.00 82.75 158 GLY A N 1
ATOM 1234 C CA . GLY A 1 158 ? 0.619 4.413 -14.686 1.00 82.75 158 GLY A CA 1
ATOM 1235 C C . GLY A 1 158 ? 1.811 3.490 -14.465 1.00 82.75 158 GLY A C 1
ATOM 1236 O O . GLY A 1 158 ? 1.648 2.353 -14.011 1.00 82.75 158 GLY A O 1
ATOM 1237 N N 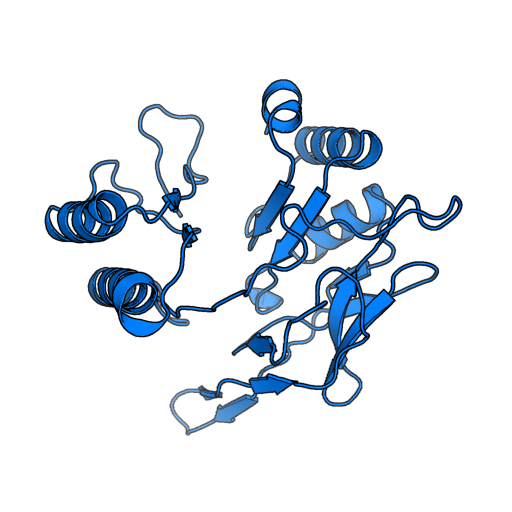. ASP A 1 159 ? 3.007 3.959 -14.796 1.00 80.38 159 ASP A N 1
ATOM 1238 C CA . ASP A 1 159 ? 4.231 3.161 -14.770 1.00 80.38 159 ASP A CA 1
ATOM 1239 C C . ASP A 1 159 ? 5.450 3.967 -14.280 1.00 80.38 159 ASP A C 1
ATOM 1241 O O . ASP A 1 159 ? 5.320 5.019 -13.656 1.00 80.38 159 ASP A O 1
ATOM 1245 N N . ALA A 1 160 ? 6.661 3.455 -14.522 1.00 76.00 160 ALA A N 1
ATOM 1246 C CA . ALA A 1 160 ? 7.905 4.097 -14.099 1.00 76.00 160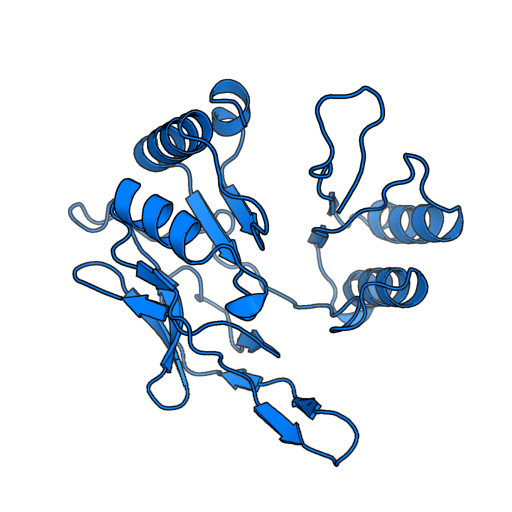 ALA A CA 1
ATOM 1247 C C . ALA A 1 160 ? 8.163 5.470 -14.754 1.00 76.00 160 ALA A C 1
ATOM 1249 O O . ALA A 1 160 ? 9.065 6.185 -14.318 1.00 76.00 160 ALA A O 1
ATOM 1250 N N . THR A 1 161 ? 7.421 5.825 -15.804 1.00 78.06 161 THR A N 1
ATOM 1251 C CA . THR A 1 161 ? 7.501 7.123 -16.486 1.00 78.06 161 THR A CA 1
ATOM 1252 C C . THR A 1 161 ? 6.543 8.160 -15.901 1.00 78.06 161 THR A C 1
ATOM 1254 O O . THR A 1 161 ? 6.731 9.353 -16.139 1.00 78.06 161 THR A O 1
ATOM 1257 N N . GLY A 1 162 ? 5.581 7.725 -15.082 1.00 79.62 162 GLY A N 1
ATOM 1258 C CA . GLY A 1 162 ? 4.642 8.586 -14.379 1.00 79.62 162 GLY A CA 1
ATOM 1259 C C . GLY A 1 162 ? 3.197 8.123 -14.518 1.00 79.62 162 GLY A C 1
ATOM 1260 O O . GLY A 1 162 ? 2.905 6.958 -14.793 1.00 79.62 162 GLY A O 1
ATOM 1261 N N . LEU A 1 163 ? 2.288 9.066 -14.287 1.00 84.88 163 LEU A N 1
ATOM 1262 C CA . LEU A 1 163 ? 0.849 8.866 -14.377 1.00 84.88 163 LEU A CA 1
ATOM 1263 C C . LEU A 1 163 ? 0.307 9.710 -15.526 1.00 84.88 163 LEU A C 1
ATOM 1265 O O . LEU A 1 163 ? 0.417 10.937 -15.503 1.00 84.88 163 LEU A O 1
ATOM 1269 N N . GLU A 1 164 ? -0.296 9.058 -16.513 1.00 89.31 164 GLU A N 1
ATOM 1270 C CA . GLU A 1 164 ? -1.044 9.746 -17.558 1.00 89.31 164 GLU A CA 1
ATOM 1271 C C . GLU A 1 164 ? -2.530 9.787 -17.197 1.00 89.31 164 GLU A C 1
ATOM 1273 O O . GLU A 1 164 ? -3.110 8.817 -16.705 1.00 89.31 164 GLU A O 1
ATOM 1278 N N . GLU A 1 165 ? -3.185 10.915 -17.472 1.00 88.69 165 GLU A N 1
ATOM 1279 C CA . GLU A 1 165 ? -4.602 11.113 -17.149 1.00 88.69 165 GLU A CA 1
ATOM 1280 C C . GLU A 1 165 ? -5.507 10.018 -17.740 1.00 88.69 165 GLU A C 1
ATOM 1282 O O . GLU A 1 165 ? -6.445 9.558 -17.085 1.00 88.69 165 GLU A O 1
ATOM 1287 N N . GLY A 1 166 ? -5.212 9.563 -18.961 1.00 87.94 166 GLY A N 1
ATOM 1288 C CA . GLY A 1 166 ? -5.969 8.496 -19.617 1.00 87.94 166 GLY A CA 1
ATOM 1289 C C . GLY A 1 166 ? -5.877 7.153 -18.887 1.00 87.94 166 GLY A C 1
ATOM 1290 O O . GLY A 1 166 ? -6.884 6.444 -18.780 1.00 87.94 166 GLY A O 1
ATOM 1291 N N . ASP A 1 167 ? -4.708 6.828 -18.339 1.00 89.19 167 ASP A N 1
ATOM 1292 C CA . ASP A 1 167 ? -4.481 5.596 -17.582 1.00 89.19 167 ASP A CA 1
ATOM 1293 C C . ASP A 1 167 ? -5.160 5.660 -16.215 1.00 89.19 167 ASP A C 1
ATOM 1295 O O . ASP A 1 167 ? -5.805 4.694 -15.802 1.00 89.19 167 ASP A O 1
ATOM 1299 N N . ILE A 1 168 ? -5.126 6.824 -15.558 1.00 92.19 168 ILE A N 1
ATOM 1300 C CA . ILE A 1 168 ? -5.877 7.068 -14.322 1.00 92.19 168 ILE A CA 1
ATOM 1301 C C . ILE A 1 168 ? -7.378 6.874 -14.555 1.00 92.19 168 ILE A C 1
ATOM 1303 O O . ILE A 1 168 ? -8.029 6.122 -13.828 1.00 92.19 168 ILE A O 1
ATOM 1307 N N . ILE A 1 169 ? -7.942 7.522 -15.579 1.00 94.25 169 ILE A N 1
ATOM 1308 C CA . ILE A 1 169 ? -9.371 7.405 -15.902 1.00 94.25 169 ILE A CA 1
ATOM 1309 C C . ILE A 1 169 ? -9.729 5.946 -16.206 1.00 94.25 169 ILE A C 1
ATOM 1311 O O . ILE A 1 169 ? -10.751 5.444 -15.731 1.00 94.25 169 ILE A O 1
ATOM 1315 N N . SER A 1 170 ? -8.875 5.244 -16.952 1.00 90.88 170 SER A N 1
ATOM 1316 C CA . SER A 1 170 ? -9.068 3.828 -17.270 1.00 90.88 170 SER A CA 1
ATOM 1317 C C . SER A 1 170 ? -9.038 2.955 -16.015 1.00 90.88 170 SER A C 1
ATOM 1319 O O . SER A 1 170 ? -9.899 2.089 -15.860 1.00 90.88 170 SER A O 1
ATOM 1321 N N . ALA A 1 171 ? -8.118 3.212 -15.085 1.00 90.88 171 ALA A N 1
ATOM 1322 C CA . ALA A 1 171 ? -8.025 2.502 -13.813 1.00 90.88 171 ALA A CA 1
ATOM 1323 C C . ALA A 1 171 ? -9.252 2.747 -12.920 1.00 90.88 171 ALA A C 1
ATOM 1325 O O . ALA A 1 171 ? -9.789 1.795 -12.347 1.00 90.88 171 ALA A O 1
ATOM 1326 N N . ILE A 1 172 ? -9.752 3.987 -12.847 1.00 93.75 172 ILE A N 1
ATOM 1327 C CA . ILE A 1 172 ? -10.985 4.337 -12.120 1.00 93.75 172 ILE A CA 1
ATOM 1328 C C . ILE A 1 172 ? -12.179 3.573 -12.706 1.00 93.75 172 ILE A C 1
ATOM 1330 O O . ILE A 1 172 ? -12.910 2.892 -11.983 1.00 93.75 172 ILE A O 1
ATOM 1334 N N . GLN A 1 173 ? -12.358 3.638 -14.027 1.00 93.06 173 GLN A N 1
ATOM 1335 C CA . GLN A 1 173 ? -13.479 2.993 -14.712 1.00 93.06 173 GLN A CA 1
ATOM 1336 C C . GLN A 1 173 ? -13.395 1.466 -14.653 1.00 93.06 173 GLN A C 1
ATOM 1338 O O . GLN A 1 173 ? -14.417 0.797 -14.507 1.00 93.06 173 GLN A O 1
ATOM 1343 N N . TRP A 1 174 ? -12.196 0.892 -14.732 1.00 91.06 174 TRP A N 1
ATOM 1344 C CA . TRP A 1 174 ? -11.995 -0.543 -14.560 1.00 91.06 174 TRP A CA 1
ATOM 1345 C C . TRP A 1 174 ? -12.322 -0.987 -13.130 1.00 91.06 174 TRP A C 1
ATOM 1347 O O . TRP A 1 174 ? -13.035 -1.978 -12.950 1.00 91.06 174 TRP A O 1
ATOM 1357 N N . SER A 1 175 ? -11.874 -0.224 -12.127 1.00 88.19 175 SER A N 1
ATOM 1358 C CA . SER A 1 175 ? -12.147 -0.501 -10.710 1.00 88.19 175 SER A CA 1
ATOM 1359 C C . SER A 1 175 ? -13.647 -0.529 -10.428 1.00 88.19 175 SER A C 1
ATOM 1361 O O . SER A 1 175 ? -14.135 -1.451 -9.779 1.00 88.19 175 SER A O 1
ATOM 1363 N N . ALA A 1 176 ? -14.388 0.431 -10.983 1.00 89.69 176 ALA A N 1
ATOM 1364 C CA . ALA A 1 176 ? -15.834 0.511 -10.830 1.00 89.69 176 ALA A CA 1
ATOM 1365 C C . ALA A 1 176 ? -16.582 -0.575 -11.617 1.00 89.69 176 ALA A C 1
ATOM 1367 O O . ALA A 1 176 ? -17.364 -1.334 -11.053 1.00 89.69 176 ALA A O 1
ATOM 1368 N N . ASN A 1 177 ? -16.337 -0.671 -12.925 1.00 87.06 177 ASN A N 1
ATOM 1369 C CA . ASN A 1 177 ? -17.211 -1.432 -13.823 1.00 87.06 177 ASN A CA 1
ATOM 1370 C C . ASN A 1 177 ? -16.814 -2.902 -13.977 1.00 87.06 177 ASN A C 1
ATOM 1372 O O . ASN A 1 177 ? -17.638 -3.723 -14.371 1.00 87.06 177 ASN A O 1
ATOM 1376 N N . THR A 1 178 ? -15.540 -3.230 -13.749 1.00 84.00 178 THR A N 1
ATOM 1377 C CA . THR A 1 178 ? -15.010 -4.585 -13.968 1.00 84.00 178 THR A CA 1
ATOM 1378 C C . THR A 1 178 ? -14.638 -5.249 -12.658 1.00 84.00 178 THR A C 1
ATOM 1380 O O . THR A 1 178 ? -15.038 -6.384 -12.409 1.00 84.00 178 THR A O 1
ATOM 1383 N N . ALA A 1 179 ? -13.878 -4.547 -11.818 1.00 78.31 179 ALA A N 1
ATOM 1384 C CA . ALA A 1 179 ? -13.429 -5.086 -10.543 1.00 78.31 179 ALA A CA 1
ATOM 1385 C C . ALA A 1 179 ? -14.493 -4.980 -9.438 1.00 78.31 179 ALA A C 1
ATOM 1387 O O . ALA A 1 179 ? -14.364 -5.656 -8.420 1.00 78.31 179 ALA A O 1
ATOM 1388 N N . ASN A 1 180 ? -15.549 -4.185 -9.667 1.00 83.81 180 ASN A N 1
ATOM 1389 C CA . ASN A 1 180 ? -16.672 -3.980 -8.752 1.00 83.81 180 ASN A CA 1
ATOM 1390 C C . ASN A 1 180 ? -16.206 -3.516 -7.359 1.00 83.81 180 ASN A C 1
ATOM 1392 O O . ASN A 1 180 ? -16.576 -4.098 -6.340 1.00 83.81 180 ASN A O 1
ATOM 1396 N N . ALA A 1 181 ? -15.337 -2.504 -7.334 1.00 82.31 181 ALA A N 1
ATOM 1397 C CA . ALA A 1 181 ? -14.820 -1.920 -6.105 1.00 82.31 181 ALA A CA 1
ATOM 1398 C C . ALA A 1 181 ? -15.865 -1.019 -5.427 1.00 82.31 181 ALA A C 1
ATOM 1400 O O . ALA A 1 181 ? -16.444 -0.148 -6.071 1.00 82.31 181 ALA A O 1
ATOM 1401 N N . ASP A 1 182 ? -16.041 -1.177 -4.114 1.00 81.12 182 ASP A N 1
ATOM 1402 C CA . ASP A 1 182 ? -16.894 -0.297 -3.299 1.00 81.12 182 ASP A CA 1
ATOM 1403 C C . ASP A 1 182 ? -16.184 1.017 -2.919 1.00 81.12 182 ASP A C 1
ATOM 1405 O O . ASP A 1 182 ? -16.812 2.058 -2.708 1.00 81.12 182 ASP A O 1
ATOM 1409 N N . ILE A 1 183 ? -14.850 0.967 -2.824 1.00 84.75 183 ILE A N 1
ATOM 1410 C CA . ILE A 1 183 ? -13.984 2.086 -2.445 1.00 84.75 183 ILE A CA 1
ATOM 1411 C C . ILE A 1 183 ? -12.784 2.118 -3.393 1.00 84.75 183 ILE A C 1
ATOM 1413 O O . ILE A 1 183 ? -12.129 1.099 -3.607 1.00 84.75 183 ILE A O 1
ATOM 1417 N N . ILE A 1 184 ? -12.468 3.298 -3.922 1.00 87.56 184 ILE A N 1
ATOM 1418 C CA . ILE A 1 184 ? -11.279 3.555 -4.737 1.00 87.56 184 ILE A CA 1
ATOM 1419 C C . ILE A 1 184 ? -10.384 4.526 -3.969 1.00 87.56 184 ILE A C 1
ATOM 1421 O O . ILE A 1 184 ? -10.776 5.660 -3.692 1.00 87.56 184 ILE A O 1
ATOM 1425 N N . SER A 1 185 ? -9.175 4.083 -3.629 1.00 88.12 185 SER A N 1
ATOM 1426 C CA . SER A 1 185 ? -8.147 4.917 -3.002 1.00 88.12 185 SER A CA 1
ATOM 1427 C C . SER A 1 185 ? -7.097 5.299 -4.041 1.00 88.12 185 SER A C 1
ATOM 1429 O O . SER A 1 185 ? -6.527 4.432 -4.699 1.00 88.12 185 SER A O 1
ATOM 1431 N N . MET A 1 186 ? -6.871 6.600 -4.200 1.00 87.56 186 MET A N 1
ATOM 1432 C CA . MET A 1 186 ? -5.957 7.188 -5.174 1.00 87.56 186 MET A CA 1
ATOM 1433 C C . MET A 1 186 ? -4.954 8.071 -4.441 1.00 87.56 186 MET A C 1
ATOM 1435 O O . MET A 1 186 ? -5.319 9.029 -3.765 1.00 87.56 186 MET A O 1
ATOM 1439 N N . SER A 1 187 ? -3.674 7.757 -4.579 1.00 77.62 187 SER A N 1
ATOM 1440 C CA . SER A 1 187 ? -2.601 8.488 -3.898 1.00 77.62 187 SER A CA 1
ATOM 1441 C C . SER A 1 187 ? -1.731 9.240 -4.884 1.00 77.62 187 SER A C 1
ATOM 1443 O O . SER A 1 187 ? -0.508 9.148 -4.873 1.00 77.62 187 SER A O 1
ATOM 1445 N N . PHE A 1 188 ? -2.393 9.978 -5.755 1.00 79.81 188 PHE A N 1
ATOM 1446 C CA . PHE A 1 188 ? -1.781 10.835 -6.750 1.00 79.81 188 PHE A CA 1
ATOM 1447 C C . PHE A 1 188 ? -2.634 12.087 -6.915 1.00 79.81 188 PHE A C 1
ATOM 1449 O O . PHE A 1 188 ? -3.810 12.112 -6.550 1.00 79.81 188 PHE A O 1
ATOM 1456 N N . GLY A 1 189 ? -2.029 13.126 -7.463 1.00 77.69 189 GLY A N 1
ATOM 1457 C CA . GLY A 1 189 ? -2.667 14.392 -7.761 1.00 77.69 189 GLY A CA 1
ATOM 1458 C C . GLY A 1 189 ? -1.900 15.129 -8.847 1.00 77.69 189 GLY A C 1
ATOM 1459 O O . GLY A 1 189 ? -0.939 14.624 -9.417 1.00 77.69 189 GLY A O 1
ATOM 1460 N N . ASP A 1 190 ? -2.337 16.343 -9.137 1.00 73.88 190 ASP A N 1
ATOM 1461 C CA . ASP A 1 190 ? -1.615 17.247 -10.023 1.00 73.88 190 ASP A CA 1
ATOM 1462 C C . ASP A 1 190 ? -1.216 18.497 -9.229 1.00 73.88 190 ASP A C 1
ATOM 1464 O O . ASP A 1 190 ? -1.835 18.863 -8.226 1.00 73.88 190 ASP A O 1
ATOM 1468 N N . SER A 1 191 ? -0.157 19.145 -9.692 1.00 70.38 191 SER A N 1
ATOM 1469 C CA . SER A 1 191 ? 0.274 20.484 -9.301 1.00 70.38 191 SER A CA 1
ATOM 1470 C C . SER A 1 191 ? -0.767 21.568 -9.606 1.00 70.38 191 SER A C 1
ATOM 1472 O O . SER A 1 191 ? -0.733 22.653 -9.019 1.00 70.38 191 SER A O 1
ATOM 1474 N N . TYR A 1 192 ? -1.700 21.293 -10.525 1.00 72.06 192 TYR A N 1
ATOM 1475 C CA . TYR A 1 192 ? -2.792 22.200 -10.848 1.00 72.06 192 TYR A CA 1
ATOM 1476 C C . TYR A 1 192 ? -3.985 22.024 -9.894 1.00 72.06 192 TYR A C 1
ATOM 1478 O O . TYR A 1 192 ? -4.500 20.920 -9.737 1.00 72.06 192 TYR A O 1
ATOM 1486 N N . PRO A 1 193 ? -4.520 23.116 -9.312 1.00 66.62 193 PRO A N 1
ATOM 1487 C CA . PRO A 1 193 ? -5.620 23.050 -8.344 1.00 66.62 193 PRO A CA 1
ATOM 1488 C C . PRO A 1 193 ? -6.990 22.745 -8.975 1.00 66.62 193 PRO A C 1
ATOM 1490 O O . PRO A 1 193 ? -8.005 22.750 -8.279 1.00 66.62 193 PRO A O 1
ATOM 1493 N N . ILE A 1 194 ? -7.045 22.541 -10.293 1.00 74.81 194 ILE A N 1
ATOM 1494 C CA . ILE A 1 194 ? -8.271 22.306 -11.054 1.00 74.81 194 ILE A CA 1
ATOM 1495 C C . ILE A 1 194 ? -8.083 21.016 -11.847 1.00 74.81 194 ILE A C 1
ATOM 1497 O O . ILE A 1 194 ? -7.201 20.940 -12.698 1.00 74.81 194 ILE A O 1
ATOM 1501 N N . ALA A 1 195 ? -8.932 20.027 -11.574 1.00 79.94 195 ALA A N 1
ATOM 1502 C CA . ALA A 1 195 ? -8.995 18.800 -12.357 1.00 79.94 195 ALA A CA 1
ATOM 1503 C C . ALA A 1 195 ? -9.582 19.072 -13.752 1.00 79.94 195 ALA A C 1
ATOM 1505 O O . ALA A 1 195 ? -10.406 19.975 -13.922 1.00 79.94 195 ALA A O 1
ATOM 1506 N N . SER A 1 196 ? -9.191 18.272 -14.743 1.00 86.50 196 SER A N 1
ATOM 1507 C CA . SER A 1 196 ? -9.791 18.345 -16.076 1.00 86.50 196 SER A CA 1
ATOM 1508 C C . SER A 1 196 ? -11.269 17.932 -16.057 1.00 86.50 196 SER A C 1
ATOM 1510 O O . SER A 1 196 ? -11.713 17.169 -15.193 1.00 86.50 196 SER A O 1
ATOM 1512 N N . ASP A 1 197 ? -12.023 18.363 -17.072 1.00 89.62 197 ASP A N 1
ATOM 1513 C CA . ASP A 1 197 ? -13.410 17.926 -17.265 1.00 89.62 197 ASP A CA 1
ATOM 1514 C C . ASP A 1 197 ? -13.519 16.397 -17.380 1.00 89.62 197 ASP A C 1
ATOM 1516 O O . ASP A 1 197 ? -14.471 15.803 -16.877 1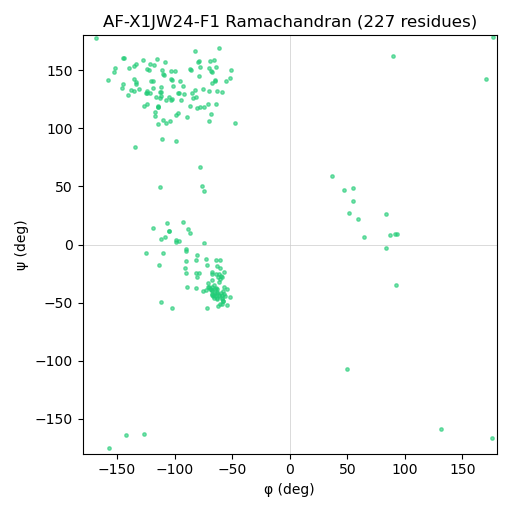.00 89.62 197 ASP A O 1
ATOM 1520 N N . LEU A 1 198 ? -12.537 15.739 -18.011 1.00 89.56 198 LEU A N 1
ATOM 1521 C CA . LEU A 1 198 ? -12.530 14.284 -18.182 1.00 89.56 198 LEU A CA 1
ATOM 1522 C C . LEU A 1 198 ? -12.359 13.559 -16.846 1.00 89.56 198 LEU A C 1
ATOM 1524 O O . LEU A 1 198 ? -13.079 12.596 -16.577 1.00 89.56 198 LEU A O 1
ATOM 1528 N N . MET A 1 199 ? -11.459 14.045 -15.991 1.00 91.38 199 MET A N 1
ATOM 1529 C CA . MET A 1 199 ? -11.264 13.498 -14.650 1.00 91.38 199 MET A CA 1
ATOM 1530 C C . MET A 1 199 ? -12.506 13.707 -13.779 1.00 91.38 199 MET A C 1
ATOM 1532 O O . MET A 1 199 ? -12.965 12.778 -13.113 1.00 91.38 199 MET A O 1
ATOM 1536 N N . ILE A 1 200 ? -13.095 14.908 -13.826 1.00 90.25 200 ILE A N 1
ATOM 1537 C CA . ILE A 1 200 ? -14.334 15.226 -13.103 1.00 90.25 200 ILE A CA 1
ATOM 1538 C C . ILE A 1 200 ? -15.458 14.283 -13.537 1.00 90.25 200 ILE A C 1
ATOM 1540 O O . ILE A 1 200 ? -16.138 13.719 -12.684 1.00 90.25 200 ILE A O 1
ATOM 1544 N N . LEU A 1 201 ? -15.636 14.070 -14.844 1.00 92.00 201 LEU A N 1
ATOM 1545 C CA . LEU A 1 201 ? -16.652 13.159 -15.372 1.00 92.00 201 LEU A CA 1
ATOM 1546 C C . LEU A 1 201 ? -16.407 11.707 -14.950 1.00 92.00 201 LEU A C 1
ATOM 1548 O O . LEU A 1 201 ? -17.359 11.011 -14.599 1.00 92.00 201 LEU A O 1
ATOM 1552 N N . ALA A 1 202 ? -15.154 11.248 -14.950 1.00 92.94 202 ALA A N 1
ATOM 1553 C CA . ALA A 1 202 ? -14.813 9.899 -14.514 1.00 92.94 202 ALA A CA 1
ATOM 1554 C C . ALA A 1 202 ? -15.141 9.680 -13.027 1.00 92.94 202 ALA A C 1
ATOM 1556 O O . ALA A 1 202 ? -15.771 8.679 -12.684 1.00 92.94 202 ALA A O 1
ATOM 1557 N N . LEU A 1 203 ? -14.772 10.630 -12.162 1.00 91.12 203 LEU A N 1
ATOM 1558 C CA . LEU A 1 203 ? -15.059 10.584 -10.725 1.00 91.12 203 LEU A CA 1
ATOM 1559 C C . LEU A 1 203 ? -16.558 10.722 -10.432 1.00 91.12 203 LEU A C 1
ATOM 1561 O O . LEU A 1 203 ? -17.100 9.964 -9.628 1.00 91.12 203 LEU A O 1
ATOM 1565 N N . ALA A 1 204 ? -17.249 11.642 -11.109 1.00 90.50 204 ALA A N 1
ATOM 1566 C CA . ALA A 1 204 ? -18.697 11.799 -10.991 1.00 90.50 204 ALA A CA 1
ATOM 1567 C C . ALA A 1 204 ? -19.418 10.503 -11.384 1.00 90.50 204 ALA A C 1
ATOM 1569 O O . ALA A 1 204 ? -20.251 10.006 -10.634 1.00 90.50 204 ALA A O 1
ATOM 1570 N N . SER A 1 205 ? -19.020 9.886 -12.499 1.00 92.69 205 SER A N 1
ATOM 1571 C CA . SER A 1 205 ? -19.614 8.638 -12.984 1.00 92.69 205 SER A CA 1
ATOM 1572 C C . SER A 1 205 ? -19.520 7.492 -11.973 1.00 92.69 205 SER A C 1
ATOM 1574 O O . SER A 1 205 ? -20.468 6.718 -11.856 1.00 92.69 205 SER A O 1
ATOM 1576 N N . VAL A 1 206 ? -18.402 7.342 -11.259 1.00 90.88 206 VAL A N 1
ATOM 1577 C CA . VAL A 1 206 ? -18.261 6.253 -10.276 1.00 90.88 206 VAL A CA 1
ATOM 1578 C C . VAL A 1 206 ? -18.928 6.595 -8.943 1.00 90.88 206 VAL A C 1
ATOM 1580 O O . VAL A 1 206 ? -19.573 5.737 -8.343 1.00 90.88 206 VAL A O 1
ATOM 1583 N N . THR A 1 207 ? -18.856 7.856 -8.509 1.00 87.69 207 THR A N 1
ATOM 1584 C CA . THR A 1 207 ? -19.466 8.301 -7.245 1.00 87.69 207 THR A CA 1
ATOM 1585 C C . THR A 1 207 ? -20.991 8.322 -7.304 1.00 87.69 207 THR A C 1
ATOM 1587 O O . THR A 1 207 ? -21.643 7.915 -6.344 1.00 87.69 207 THR A O 1
ATOM 1590 N N . GLU A 1 208 ? -21.581 8.689 -8.445 1.00 91.56 208 GLU A N 1
ATOM 1591 C CA . GLU A 1 208 ? -23.029 8.591 -8.680 1.00 91.56 208 GLU A CA 1
ATOM 1592 C C . GLU A 1 208 ? -23.544 7.145 -8.600 1.00 91.56 208 GLU A C 1
ATOM 1594 O O . GLU A 1 208 ? -24.699 6.920 -8.240 1.00 91.56 208 GLU A O 1
ATOM 1599 N N . ASN A 1 209 ? -22.678 6.161 -8.860 1.00 86.31 209 ASN A N 1
ATOM 1600 C CA . ASN A 1 209 ? -22.981 4.736 -8.720 1.00 86.31 209 ASN A CA 1
ATOM 1601 C C . ASN A 1 209 ? -22.731 4.190 -7.301 1.00 86.31 209 ASN A C 1
ATOM 1603 O O . ASN A 1 209 ? -22.805 2.983 -7.084 1.00 86.31 209 ASN A O 1
ATOM 1607 N N . GLY A 1 210 ? -22.476 5.065 -6.322 1.00 84.69 210 GLY A N 1
ATOM 1608 C CA . GLY A 1 210 ? -22.337 4.702 -4.910 1.00 84.69 210 GLY A CA 1
ATOM 1609 C C . GLY A 1 210 ? -20.930 4.282 -4.485 1.00 84.69 210 GLY A C 1
ATOM 1610 O O . GLY A 1 210 ? -20.759 3.846 -3.348 1.00 84.69 210 GLY A O 1
ATOM 1611 N N . ILE A 1 211 ? -19.930 4.431 -5.358 1.00 88.56 211 ILE A N 1
ATOM 1612 C CA . ILE A 1 211 ? -18.530 4.118 -5.049 1.00 88.56 211 ILE A CA 1
ATOM 1613 C C . ILE A 1 211 ? -17.892 5.298 -4.317 1.00 88.56 211 ILE A C 1
ATOM 1615 O O . ILE A 1 211 ? -18.003 6.449 -4.743 1.00 88.56 211 ILE A O 1
ATOM 1619 N N . ILE A 1 212 ? -17.178 5.023 -3.227 1.00 86.38 212 ILE A N 1
ATOM 1620 C CA . ILE A 1 212 ? -16.461 6.055 -2.471 1.00 86.38 212 ILE A CA 1
ATOM 1621 C C . ILE A 1 212 ? -15.073 6.253 -3.081 1.00 86.38 212 ILE A C 1
ATOM 1623 O O . ILE A 1 212 ? -14.254 5.337 -3.085 1.00 86.38 212 ILE A O 1
ATOM 1627 N N . THR A 1 213 ? -14.773 7.462 -3.553 1.00 84.12 213 THR A N 1
ATOM 1628 C CA . THR A 1 213 ? -13.438 7.823 -4.053 1.00 84.12 213 THR A CA 1
ATOM 1629 C C . THR A 1 213 ? -12.680 8.643 -3.016 1.00 84.12 213 THR A C 1
ATOM 1631 O O . THR A 1 213 ? -13.161 9.688 -2.577 1.00 84.12 213 THR A O 1
ATOM 1634 N N . VAL A 1 214 ? -11.479 8.200 -2.653 1.00 84.19 214 VAL A N 1
ATOM 1635 C CA . VAL A 1 214 ? -10.586 8.878 -1.706 1.00 84.19 214 VAL A CA 1
ATOM 1636 C C . VAL A 1 214 ? -9.319 9.287 -2.447 1.00 84.19 214 VAL A C 1
ATOM 1638 O O . VAL A 1 214 ? -8.686 8.437 -3.067 1.00 84.19 214 VAL A O 1
ATOM 1641 N N . SER A 1 215 ? -8.945 10.566 -2.371 1.00 82.56 215 SER A N 1
ATOM 1642 C CA . SER A 1 215 ? -7.727 11.102 -2.993 1.00 82.56 215 SER A CA 1
ATOM 1643 C C . SER A 1 215 ? -6.828 11.787 -1.967 1.00 82.56 215 SER A C 1
ATOM 1645 O O . SER A 1 215 ? -7.322 12.333 -0.976 1.00 82.56 215 SER A O 1
ATOM 1647 N N . SER A 1 216 ? -5.515 11.793 -2.206 1.00 77.44 216 SER A N 1
ATOM 1648 C CA . SER A 1 216 ? -4.574 12.576 -1.401 1.00 77.44 216 SER A CA 1
ATOM 1649 C C . SER A 1 216 ? -4.783 14.086 -1.606 1.00 77.44 216 SER A C 1
ATOM 1651 O O . SER A 1 216 ? -5.187 14.540 -2.674 1.00 77.44 216 SER A O 1
ATOM 1653 N N . ALA A 1 217 ? -4.517 14.881 -0.563 1.00 70.62 217 ALA A N 1
ATOM 1654 C CA . ALA A 1 217 ? -4.579 16.349 -0.632 1.00 70.62 217 ALA A CA 1
ATOM 1655 C C . ALA A 1 217 ? -3.320 16.980 -1.263 1.00 70.62 217 ALA A C 1
ATOM 1657 O O . ALA A 1 217 ? -3.297 18.177 -1.534 1.00 70.62 217 ALA A O 1
ATOM 1658 N N . GLY A 1 218 ? -2.282 16.171 -1.481 1.00 68.62 218 GLY A N 1
ATOM 1659 C CA . GLY A 1 218 ? -0.989 16.586 -2.007 1.00 68.62 218 GLY A CA 1
ATOM 1660 C C . GLY A 1 218 ? 0.035 17.018 -0.951 1.00 68.62 218 GLY A C 1
ATOM 1661 O O . GLY A 1 218 ? -0.302 17.309 0.198 1.00 68.62 218 GLY A O 1
ATOM 1662 N N . ASN A 1 219 ? 1.306 17.042 -1.362 1.00 74.94 219 ASN A N 1
ATOM 1663 C CA . ASN A 1 219 ? 2.475 17.243 -0.492 1.00 74.94 219 ASN A CA 1
ATOM 1664 C C . ASN A 1 219 ? 3.157 18.614 -0.675 1.00 74.94 219 ASN A C 1
ATOM 1666 O O . ASN A 1 219 ? 4.203 18.870 -0.085 1.00 74.94 219 ASN A O 1
ATOM 1670 N N . SER A 1 220 ? 2.574 19.511 -1.475 1.00 73.81 220 SER A N 1
ATOM 1671 C CA . SER A 1 220 ? 3.179 20.796 -1.876 1.00 73.81 220 SER A CA 1
ATOM 1672 C C . SER A 1 220 ? 2.813 21.985 -0.975 1.00 73.81 220 SER A C 1
ATOM 1674 O O . SER A 1 220 ? 2.931 23.139 -1.387 1.00 73.81 220 SER A O 1
ATOM 1676 N N . GLY A 1 221 ? 2.345 21.721 0.248 1.00 73.06 221 GLY A N 1
ATOM 1677 C CA . GLY A 1 221 ? 2.058 22.762 1.240 1.00 73.06 221 GLY A CA 1
ATOM 1678 C C . GLY A 1 221 ? 3.297 23.583 1.640 1.00 73.06 221 GLY A C 1
ATOM 1679 O O . GLY A 1 221 ? 4.423 23.192 1.333 1.00 73.06 221 GLY A O 1
ATOM 1680 N N . PRO A 1 222 ? 3.130 24.710 2.367 1.00 72.38 222 PRO A N 1
ATOM 1681 C CA . PRO A 1 222 ? 1.917 25.161 3.063 1.00 72.38 222 PRO A CA 1
ATOM 1682 C C . PRO A 1 222 ? 1.150 26.311 2.372 1.00 72.38 222 PRO A C 1
ATOM 1684 O O . PRO A 1 222 ? 0.299 26.935 3.006 1.00 72.38 222 PRO A O 1
ATOM 1687 N N . GLU A 1 223 ? 1.463 26.652 1.119 1.00 67.81 223 GLU A N 1
ATOM 1688 C CA . GLU A 1 223 ? 0.819 27.778 0.424 1.00 67.81 223 GLU A CA 1
ATOM 1689 C C . GLU A 1 223 ? -0.665 27.517 0.096 1.00 67.81 223 GLU A C 1
ATOM 1691 O O . GLU A 1 223 ? -1.122 26.374 0.019 1.00 67.81 223 GLU A O 1
ATOM 1696 N N . TYR A 1 224 ? -1.447 28.583 -0.101 1.00 63.12 224 TYR A N 1
ATOM 1697 C CA . TYR A 1 224 ? -2.848 28.457 -0.514 1.00 63.12 224 TYR A CA 1
ATOM 1698 C C . TYR A 1 224 ? -2.952 27.839 -1.909 1.00 63.12 224 TYR A C 1
ATOM 1700 O O . TYR A 1 224 ? -2.171 28.183 -2.790 1.00 63.12 224 TYR A O 1
ATOM 1708 N N . LEU A 1 225 ? -3.955 26.976 -2.111 1.00 60.84 225 LEU A N 1
ATOM 1709 C CA . LEU A 1 225 ? -4.160 26.235 -3.365 1.00 60.84 225 LEU A CA 1
ATOM 1710 C C . LEU A 1 225 ? -2.967 25.343 -3.751 1.00 60.84 225 LEU A C 1
ATOM 1712 O O . LEU A 1 225 ? -2.830 24.982 -4.917 1.00 60.84 225 LEU A O 1
ATOM 1716 N N . SER A 1 226 ? -2.125 24.971 -2.782 1.00 52.81 226 SER A N 1
ATOM 1717 C CA . SER A 1 226 ? -1.135 23.922 -2.989 1.00 52.81 226 SER A CA 1
ATOM 1718 C C . SER A 1 226 ? -1.844 22.574 -3.140 1.00 52.81 226 SER A C 1
ATOM 1720 O O . SER A 1 226 ? -2.474 22.069 -2.214 1.00 52.81 226 SER A O 1
ATOM 1722 N N . GLY A 1 227 ? -1.763 22.021 -4.345 1.00 55.41 227 GLY A N 1
ATOM 1723 C CA . GLY A 1 227 ? -1.987 20.615 -4.659 1.00 55.41 227 GLY A CA 1
ATOM 1724 C C . GLY A 1 227 ? -0.714 20.088 -5.314 1.00 55.41 227 GLY A C 1
ATOM 1725 O O . GLY A 1 227 ? 0.042 20.866 -5.897 1.00 55.41 227 GLY A O 1
ATOM 1726 N N . GLY A 1 228 ? -0.419 18.803 -5.158 1.00 49.69 228 GLY A N 1
ATOM 1727 C CA . GLY A 1 228 ? 0.723 18.202 -5.842 1.00 49.69 228 GLY A CA 1
ATOM 1728 C C . GLY A 1 228 ? 1.047 16.794 -5.369 1.00 49.69 228 GLY A C 1
ATOM 1729 O O . GLY A 1 228 ? 0.964 16.500 -4.175 1.00 49.69 228 GLY A O 1
ATOM 1730 N N . SER A 1 229 ? 1.448 15.948 -6.312 1.00 47.88 229 SER A N 1
ATOM 1731 C CA . SER A 1 229 ? 2.166 14.691 -6.084 1.00 47.88 229 SER A CA 1
ATOM 1732 C C . SER A 1 229 ? 3.342 14.610 -7.037 1.00 47.88 229 SER A C 1
ATOM 1734 O O . SER A 1 229 ? 3.099 14.889 -8.232 1.00 47.88 229 SER A O 1
#

Solvent-accessible surface area (backbone atoms only — not comparable to full-atom values): 13482 Å² total; per-residue (Å²): 117,56,56,83,64,50,78,76,43,63,60,46,76,49,60,65,45,67,62,72,78,50,75,64,37,49,51,34,53,38,53,39,42,76,71,72,33,39,80,45,77,52,71,44,42,37,89,64,35,36,51,69,51,52,36,50,46,28,56,73,58,67,43,44,46,38,73,38,96,40,71,48,62,52,69,47,78,73,88,88,53,69,49,73,42,80,44,69,51,65,73,60,47,83,42,50,70,45,36,91,55,68,63,51,73,49,45,59,19,30,27,46,47,69,38,94,79,25,42,72,36,30,66,56,96,92,37,29,70,39,69,49,63,51,94,42,54,91,79,71,48,72,66,65,47,85,64,60,66,60,84,86,81,88,66,73,30,60,58,100,91,46,74,48,71,70,40,38,48,48,24,54,50,40,35,45,76,71,68,62,44,63,63,47,84,42,89,59,54,46,66,57,78,65,80,52,72,68,56,50,49,50,52,48,60,40,41,78,72,69,29,46,77,45,67,54,73,46,78,50,64,90,56,88,76,42,25,16,102

Sequence (229 aa):
MTEERLAQYDLVVLQNPILPYNPLEFNNLKNYFENGGNLLFLGTRYQDLCVENINELFSYIDLNITINEENVANEEWIGVGATVSTQSITNFNNSLIFQGVSKFSWEYGSTLSVMENAEAIASTEDKIIAAAYDHNSFEGGLYKGVAPGISIINAKAGDATGLEEGDIISAIQWSANTANADIISMSFGDSYPIASDLMILALASVTENGIITVSSAGNSGPEYLSGGS

InterPro domains:
  IPR000209 Peptidase S8/S53 domain [PF00082] (130-221)
  IPR029062 Class I glutamine amidotransferase-like [SSF52317] (2-133)
  IPR036852 Peptidase S8/S53 domain superfamily [G3DSA:3.40.50.200] (126-229)
  IPR036852 Peptidase S8/S53 domain superfamily [SSF52743] (130-223)
  IPR051048 Peptidase S8/S53 subtilisin kexin sedolisin [PTHR43399] (128-224)

Nearest PDB structures (foldseek):
  5fms-assembly3_C  TM=7.224E-01  e=4.097E-06  Mus musculus
  7uk8-assembly1_A  TM=4.177E-01  e=7.703E-01  Escherichia coli K-12
  7uka-assembly1_A  TM=3.774E-01  e=9.340E-01  Escherichia coli K-12
  3td9-assembly1_A-2  TM=5.454E-01  e=3.377E+00  Thermotoga maritima